Protein AF-A0AA42NJ23-F1 (afdb_monomer)

Radius of gyration: 24.07 Å; Cα contacts (8 Å, |Δi|>4): 656; chains: 1; bounding box: 55×43×101 Å

pLDDT: mean 86.3, std 14.78, range [33.56, 97.56]

Mean predicted aligned error: 8.29 Å

Structure (mmCIF, N/CA/C/O backbone):
data_AF-A0AA42NJ23-F1
#
_entry.id   AF-A0AA42NJ23-F1
#
loop_
_atom_site.group_PDB
_atom_site.id
_atom_site.type_symbol
_atom_site.label_atom_id
_atom_site.label_alt_id
_atom_site.label_comp_id
_atom_site.label_asym_id
_atom_site.label_entity_id
_atom_site.label_seq_id
_atom_site.pdbx_PDB_ins_code
_atom_site.Cartn_x
_atom_site.Cartn_y
_atom_site.Cartn_z
_atom_site.occupancy
_atom_site.B_iso_or_equiv
_atom_site.auth_seq_id
_atom_site.auth_comp_id
_atom_site.auth_asym_id
_atom_site.auth_atom_id
_atom_site.pdbx_PDB_model_num
ATOM 1 N N . MET A 1 1 ? -31.248 -11.244 -72.619 1.00 41.28 1 MET A N 1
ATOM 2 C CA . MET A 1 1 ? -29.990 -11.428 -71.859 1.00 41.28 1 MET A CA 1
ATOM 3 C C . MET A 1 1 ? -29.898 -10.342 -70.797 1.00 41.28 1 MET A C 1
ATOM 5 O O . MET A 1 1 ? -29.598 -9.204 -71.126 1.00 41.28 1 MET A O 1
ATOM 9 N N . ARG A 1 2 ? -30.252 -10.661 -69.547 1.00 34.12 2 ARG A N 1
ATOM 10 C CA . ARG A 1 2 ? -30.138 -9.754 -68.394 1.00 34.12 2 ARG A CA 1
ATOM 11 C C . ARG A 1 2 ? -28.763 -9.969 -67.758 1.00 34.12 2 ARG A C 1
ATOM 13 O O . ARG A 1 2 ? -28.462 -11.092 -67.370 1.00 34.12 2 ARG A O 1
ATOM 20 N N . ARG A 1 3 ? -27.933 -8.925 -67.679 1.00 36.28 3 ARG A N 1
ATOM 21 C CA . ARG A 1 3 ? -26.689 -8.938 -66.894 1.00 36.28 3 ARG A CA 1
ATOM 22 C C . ARG A 1 3 ? -27.012 -8.440 -65.486 1.00 36.28 3 ARG A C 1
ATOM 24 O O . ARG A 1 3 ? -27.490 -7.322 -65.329 1.00 36.28 3 ARG A O 1
ATOM 31 N N . ILE A 1 4 ? -26.797 -9.301 -64.497 1.00 38.91 4 ILE A N 1
ATOM 32 C CA . ILE A 1 4 ? -26.882 -8.978 -63.072 1.00 38.91 4 ILE A CA 1
ATOM 33 C C . ILE A 1 4 ? -25.571 -8.283 -62.694 1.00 38.91 4 ILE A C 1
ATOM 35 O O . ILE A 1 4 ? -24.493 -8.837 -62.903 1.00 38.91 4 ILE A O 1
ATOM 39 N N . LEU A 1 5 ? -25.677 -7.057 -62.185 1.00 33.56 5 LEU A N 1
ATOM 40 C CA . LEU A 1 5 ? -24.575 -6.302 -61.600 1.00 33.56 5 LEU A CA 1
ATOM 41 C C . LEU A 1 5 ? -24.361 -6.829 -60.171 1.00 33.56 5 LEU A C 1
ATOM 43 O O . LEU A 1 5 ? -25.240 -6.678 -59.326 1.00 33.56 5 LEU A O 1
ATOM 47 N N . ALA A 1 6 ? -23.226 -7.475 -59.905 1.00 35.16 6 ALA A N 1
ATOM 48 C CA . ALA A 1 6 ? -22.821 -7.847 -58.553 1.00 35.16 6 ALA A CA 1
ATOM 49 C C . ALA A 1 6 ? -22.048 -6.675 -57.930 1.00 35.16 6 ALA A C 1
ATOM 51 O O . ALA A 1 6 ? -20.956 -6.334 -58.382 1.00 35.16 6 ALA A O 1
ATOM 52 N N . ILE A 1 7 ? -22.632 -6.043 -56.912 1.00 36.81 7 ILE A N 1
ATOM 53 C CA . ILE A 1 7 ? -21.968 -5.040 -56.076 1.00 36.81 7 ILE A CA 1
ATOM 54 C C . ILE A 1 7 ? -21.177 -5.802 -55.010 1.00 36.81 7 ILE A C 1
ATOM 56 O O . ILE A 1 7 ? -21.759 -6.411 -54.114 1.00 36.81 7 ILE A O 1
ATOM 60 N N . ALA A 1 8 ? -19.851 -5.799 -55.127 1.00 35.69 8 ALA A N 1
ATOM 61 C CA . ALA A 1 8 ? -18.955 -6.324 -54.106 1.00 35.69 8 ALA A CA 1
ATOM 62 C C . ALA A 1 8 ? -18.773 -5.271 -53.003 1.00 35.69 8 ALA A C 1
ATOM 64 O O . ALA A 1 8 ? -18.136 -4.240 -53.216 1.00 35.69 8 ALA A O 1
ATOM 65 N N . ILE A 1 9 ? -19.341 -5.531 -51.825 1.00 38.53 9 ILE A N 1
ATOM 66 C CA . ILE A 1 9 ? -19.080 -4.762 -50.606 1.00 38.53 9 ILE A CA 1
ATOM 67 C C . ILE A 1 9 ? -17.704 -5.190 -50.090 1.00 38.53 9 ILE A C 1
ATOM 69 O O . ILE A 1 9 ? -17.534 -6.302 -49.594 1.00 38.53 9 ILE A O 1
ATOM 73 N N . TRP A 1 10 ? -16.711 -4.314 -50.229 1.00 35.06 10 TRP A N 1
ATOM 74 C CA . TRP A 1 10 ? -15.430 -4.449 -49.542 1.00 35.06 10 TRP A CA 1
ATOM 75 C C . TRP A 1 10 ? -15.628 -4.080 -48.070 1.00 35.06 10 TRP A C 1
ATOM 77 O O . TRP A 1 10 ? -15.734 -2.906 -47.724 1.00 35.06 10 TRP A O 1
ATOM 87 N N . ALA A 1 11 ? -15.698 -5.088 -47.202 1.00 39.19 11 ALA A N 1
ATOM 88 C CA . ALA A 1 11 ? -15.551 -4.901 -45.766 1.00 39.19 11 ALA A CA 1
ATOM 89 C C . ALA A 1 11 ? -14.060 -4.707 -45.459 1.00 39.19 11 ALA A C 1
ATOM 91 O O . ALA A 1 11 ? -13.281 -5.660 -45.452 1.00 39.19 11 ALA A O 1
ATOM 92 N N . THR A 1 12 ? -13.648 -3.462 -45.237 1.00 40.19 12 THR A N 1
ATOM 93 C CA . THR A 1 12 ? -12.336 -3.125 -44.683 1.00 40.19 12 THR A CA 1
ATOM 94 C C . THR A 1 12 ? -12.280 -3.642 -43.247 1.00 40.19 12 THR A C 1
ATOM 96 O O . THR A 1 12 ? -12.787 -3.016 -42.319 1.00 40.19 12 THR A O 1
ATOM 99 N N . ILE A 1 13 ? -11.682 -4.819 -43.063 1.00 43.72 13 ILE A N 1
ATOM 100 C CA . ILE A 1 13 ? -11.280 -5.318 -41.750 1.00 43.72 13 ILE A CA 1
ATOM 101 C C . ILE A 1 13 ? -10.145 -4.403 -41.285 1.00 43.72 13 ILE A C 1
ATOM 103 O O . ILE A 1 13 ? -9.011 -4.521 -41.746 1.00 43.72 13 ILE A O 1
ATOM 107 N N . LEU A 1 14 ? -10.469 -3.441 -40.418 1.00 38.31 14 LEU A N 1
ATOM 108 C CA . LEU A 1 14 ? -9.467 -2.712 -39.649 1.00 38.31 14 LEU A CA 1
ATOM 109 C C . LEU A 1 14 ? -8.659 -3.750 -38.856 1.00 38.31 14 LEU A C 1
ATOM 111 O O . LEU A 1 14 ? -9.266 -4.537 -38.122 1.00 38.31 14 LEU A O 1
ATOM 115 N N . PRO A 1 15 ? -7.322 -3.790 -38.978 1.00 43.41 15 PRO A N 1
ATOM 116 C CA . PRO A 1 15 ? -6.522 -4.566 -38.054 1.00 43.41 15 PRO A CA 1
ATOM 117 C C . PRO A 1 15 ? -6.697 -3.923 -36.678 1.00 43.41 15 PRO A C 1
ATOM 119 O O . PRO A 1 15 ? -6.157 -2.852 -36.407 1.00 43.41 15 PRO A O 1
ATOM 122 N N . PHE A 1 16 ? -7.486 -4.561 -35.814 1.00 37.59 16 PHE A N 1
ATOM 123 C CA . PHE A 1 16 ? -7.372 -4.335 -34.383 1.00 37.59 16 PHE A CA 1
ATOM 124 C C . PHE A 1 16 ? -5.921 -4.648 -34.036 1.00 37.59 16 PHE A C 1
ATOM 126 O O . PHE A 1 16 ? -5.491 -5.798 -34.121 1.00 37.59 16 PHE A O 1
ATOM 133 N N . SER A 1 17 ? -5.148 -3.611 -33.723 1.00 33.72 17 SER A N 1
ATOM 134 C CA . SER A 1 17 ? -3.844 -3.764 -33.106 1.00 33.72 17 SER A CA 1
ATOM 135 C C . SER A 1 17 ? -4.063 -4.564 -31.830 1.00 33.72 17 SER A C 1
ATOM 137 O O . SER A 1 17 ? -4.569 -4.041 -30.838 1.00 33.72 17 SER A O 1
ATOM 139 N N . THR A 1 18 ? -3.738 -5.850 -31.867 1.00 36.03 18 THR A N 1
ATOM 140 C CA . THR A 1 18 ? -3.543 -6.630 -30.657 1.00 36.03 18 THR A CA 1
ATOM 141 C C . THR A 1 18 ? -2.381 -5.958 -29.946 1.00 36.03 18 THR A C 1
ATOM 143 O O . THR A 1 18 ? -1.234 -6.097 -30.377 1.00 36.03 18 THR A O 1
ATOM 146 N N . GLU A 1 19 ? -2.672 -5.147 -28.927 1.00 36.00 19 GLU A N 1
ATOM 147 C CA . GLU A 1 19 ? -1.655 -4.716 -27.979 1.00 36.00 19 GLU A CA 1
ATOM 148 C C . GLU A 1 19 ? -1.008 -6.006 -27.467 1.00 36.00 19 GLU A C 1
ATOM 150 O O . GLU A 1 19 ? -1.620 -6.796 -26.753 1.00 36.00 19 GLU A O 1
ATOM 155 N N . SER A 1 20 ? 0.204 -6.287 -27.944 1.00 37.56 20 SER A N 1
ATOM 156 C CA . SER A 1 20 ? 1.059 -7.340 -27.415 1.00 37.56 20 SER A CA 1
ATOM 157 C C . SER A 1 20 ? 1.444 -6.889 -26.011 1.00 37.56 20 SER A C 1
ATOM 159 O O . SER A 1 20 ? 2.477 -6.247 -25.815 1.00 37.56 20 SER A O 1
ATOM 161 N N . PHE A 1 21 ? 0.566 -7.145 -25.044 1.00 50.66 21 PHE A N 1
ATOM 162 C CA . PHE A 1 21 ? 0.823 -6.882 -23.640 1.00 50.66 21 PHE A CA 1
ATOM 163 C C . PHE A 1 21 ? 2.054 -7.695 -23.241 1.00 50.66 21 PHE A C 1
ATOM 165 O O . PHE A 1 21 ? 2.046 -8.920 -23.329 1.00 50.66 21 PHE A O 1
ATOM 172 N N . ALA A 1 22 ? 3.140 -7.013 -22.875 1.00 56.03 22 ALA A N 1
ATOM 173 C CA . ALA A 1 22 ? 4.360 -7.674 -22.438 1.00 56.03 22 ALA A CA 1
ATOM 174 C C . ALA A 1 22 ? 4.048 -8.543 -21.209 1.00 56.03 22 ALA A C 1
ATOM 176 O O . ALA A 1 22 ? 3.698 -8.021 -20.152 1.00 56.03 22 ALA A O 1
ATOM 177 N N . GLU A 1 23 ? 4.147 -9.863 -21.369 1.00 81.31 23 GLU A N 1
ATOM 178 C CA . GLU A 1 23 ? 3.980 -10.822 -20.281 1.00 81.31 23 GLU A CA 1
ATOM 179 C C . GLU A 1 23 ? 5.139 -10.696 -19.284 1.00 81.31 23 GLU A C 1
ATOM 181 O O . GLU A 1 23 ? 6.294 -10.463 -19.660 1.00 81.31 23 GLU A O 1
ATOM 186 N N . TRP A 1 24 ? 4.835 -10.855 -17.996 1.00 92.25 24 TRP A N 1
ATOM 187 C CA . TRP A 1 24 ? 5.839 -10.872 -16.939 1.00 92.25 24 TRP A CA 1
ATOM 188 C C . TRP A 1 24 ? 6.906 -11.933 -17.217 1.00 92.25 24 TRP A C 1
ATOM 190 O O . TRP A 1 24 ? 6.619 -13.128 -17.294 1.00 92.25 24 TRP A O 1
ATOM 200 N N . LYS A 1 25 ? 8.170 -11.514 -17.290 1.00 93.44 25 LYS A N 1
ATOM 201 C CA . LYS A 1 25 ? 9.305 -12.438 -17.306 1.00 93.44 25 LYS A CA 1
ATOM 202 C C . LYS A 1 25 ? 9.546 -12.922 -15.886 1.00 93.44 25 LYS A C 1
ATOM 204 O O . LYS A 1 25 ? 9.842 -12.109 -15.015 1.00 93.44 25 LYS A O 1
ATOM 209 N N . ARG A 1 26 ? 9.444 -14.231 -15.659 1.00 93.44 26 ARG A N 1
ATOM 210 C CA . ARG A 1 26 ? 9.746 -14.866 -14.371 1.00 93.44 26 ARG A CA 1
ATOM 211 C C . ARG A 1 26 ? 11.089 -15.585 -14.435 1.00 93.44 26 ARG A C 1
ATOM 213 O O . ARG A 1 26 ? 11.311 -16.401 -15.326 1.00 93.44 26 ARG A O 1
ATOM 220 N N . ALA A 1 27 ? 11.947 -15.331 -13.458 1.00 92.38 27 ALA A N 1
ATOM 221 C CA . ALA A 1 27 ? 13.176 -16.070 -13.210 1.00 92.38 27 ALA A CA 1
ATOM 222 C C . ALA A 1 27 ? 13.162 -16.616 -11.778 1.00 92.38 27 ALA A C 1
ATOM 224 O O . ALA A 1 27 ? 12.674 -15.955 -10.865 1.00 92.38 27 ALA A O 1
ATOM 225 N N . LYS A 1 28 ? 13.706 -17.818 -11.579 1.00 91.62 28 LYS A N 1
ATOM 226 C CA . LYS A 1 28 ? 13.988 -18.338 -10.237 1.00 91.62 28 LYS A CA 1
ATOM 227 C C . LYS A 1 28 ? 15.415 -17.979 -9.856 1.00 91.62 28 LYS A C 1
ATOM 229 O O . LYS A 1 28 ? 16.334 -18.211 -10.638 1.00 91.62 28 LYS A O 1
ATOM 234 N N . LEU A 1 29 ? 15.584 -17.438 -8.660 1.00 90.00 29 LEU A N 1
ATOM 235 C CA . LEU A 1 29 ? 16.873 -17.127 -8.063 1.00 90.00 29 LEU A CA 1
ATOM 236 C C . LEU A 1 29 ? 17.089 -18.078 -6.889 1.00 90.00 29 LEU A C 1
ATOM 238 O O . LEU A 1 29 ? 16.330 -18.049 -5.920 1.00 90.00 29 LEU A O 1
ATOM 242 N N . ASN A 1 30 ? 18.115 -18.917 -6.987 1.00 90.44 30 ASN A N 1
ATOM 243 C CA . ASN A 1 30 ? 18.493 -19.839 -5.923 1.00 90.44 30 ASN A CA 1
ATOM 244 C C . ASN A 1 30 ? 19.700 -19.275 -5.170 1.00 90.44 30 ASN A C 1
ATOM 246 O O . ASN A 1 30 ? 20.742 -18.997 -5.763 1.00 90.44 30 ASN A O 1
ATOM 250 N N . ASP A 1 31 ? 19.551 -19.109 -3.860 1.00 86.12 31 ASP A N 1
ATOM 251 C CA . ASP A 1 31 ? 20.658 -18.899 -2.937 1.00 86.12 31 ASP A CA 1
ATOM 252 C C . ASP A 1 31 ? 21.144 -20.273 -2.468 1.00 86.12 31 ASP A C 1
ATOM 254 O O . ASP A 1 31 ? 20.600 -20.849 -1.527 1.00 86.12 31 ASP A O 1
ATOM 258 N N . GLU A 1 32 ? 22.161 -20.805 -3.149 1.00 88.75 32 GLU A N 1
ATOM 259 C CA . GLU A 1 32 ? 22.740 -22.125 -2.862 1.00 88.75 32 GLU A CA 1
ATOM 260 C C . GLU A 1 32 ? 23.380 -22.203 -1.462 1.00 88.75 32 GLU A C 1
ATOM 262 O O . GLU A 1 32 ? 23.461 -23.278 -0.875 1.00 88.75 32 GLU A O 1
ATOM 267 N N . VAL A 1 33 ? 23.811 -21.070 -0.886 1.00 87.94 33 VAL A N 1
ATOM 268 C CA . VAL A 1 33 ? 24.431 -21.034 0.452 1.00 87.94 33 VAL A CA 1
ATOM 269 C C . VAL A 1 33 ? 23.375 -21.207 1.537 1.00 87.94 33 VAL A C 1
ATOM 271 O O . VAL A 1 33 ? 23.614 -21.878 2.541 1.00 87.94 33 VAL A O 1
ATOM 274 N N . ARG A 1 34 ? 22.203 -20.594 1.350 1.00 89.12 34 ARG A N 1
ATOM 275 C CA . ARG A 1 34 ? 21.091 -20.656 2.311 1.00 89.12 34 ARG A CA 1
ATOM 276 C C . ARG A 1 34 ? 20.035 -21.697 1.940 1.00 89.12 34 ARG A C 1
ATOM 278 O O . ARG A 1 34 ? 19.116 -21.915 2.724 1.00 89.12 34 ARG A O 1
ATOM 285 N N . ASN A 1 35 ? 20.176 -22.337 0.779 1.00 86.44 35 ASN A N 1
ATOM 286 C CA . ASN A 1 35 ? 19.204 -23.247 0.178 1.00 86.44 35 ASN A CA 1
ATOM 287 C C . ASN A 1 35 ? 17.789 -22.634 0.119 1.00 86.44 35 ASN A C 1
ATOM 289 O O . ASN A 1 35 ? 16.795 -23.274 0.465 1.00 86.44 35 ASN A O 1
ATOM 293 N N . VAL A 1 36 ? 17.712 -21.358 -0.277 1.00 87.56 36 VAL A N 1
ATOM 294 C CA . VAL A 1 36 ? 16.456 -20.604 -0.418 1.00 87.56 36 VAL A CA 1
ATOM 295 C C . VAL A 1 36 ? 16.230 -20.286 -1.891 1.00 87.56 36 VAL A C 1
ATOM 297 O O . VAL A 1 36 ? 17.151 -19.875 -2.592 1.00 87.56 36 VAL A O 1
ATOM 300 N N . SER A 1 37 ? 14.995 -20.451 -2.361 1.00 88.94 37 SER A N 1
ATOM 301 C CA . SER A 1 37 ? 14.588 -20.051 -3.709 1.00 88.94 37 SER A CA 1
ATOM 302 C C . SER A 1 37 ? 13.667 -18.839 -3.628 1.00 88.94 37 SER A C 1
ATOM 304 O O . SER A 1 37 ? 12.790 -18.775 -2.768 1.00 88.94 37 SER A O 1
ATOM 306 N N . SER A 1 38 ? 13.865 -17.889 -4.532 1.00 91.94 38 SER A N 1
ATOM 307 C CA . SER A 1 38 ? 13.022 -16.708 -4.693 1.00 91.94 38 SER A CA 1
ATOM 308 C C . SER A 1 38 ? 12.609 -16.556 -6.152 1.00 91.94 38 SER A C 1
ATOM 310 O O . SER A 1 38 ? 13.314 -16.987 -7.067 1.00 91.94 38 SER A O 1
ATOM 312 N N . ASP A 1 39 ? 11.445 -15.961 -6.377 1.00 94.25 39 ASP A N 1
ATOM 313 C CA . ASP A 1 39 ? 10.974 -15.603 -7.705 1.00 94.25 39 ASP A CA 1
ATOM 314 C C . ASP A 1 39 ? 11.302 -14.133 -7.988 1.00 94.25 39 ASP A C 1
ATOM 316 O O . ASP A 1 39 ? 11.050 -13.243 -7.174 1.00 94.25 39 ASP A O 1
ATOM 320 N N . HIS A 1 40 ? 11.836 -13.871 -9.176 1.00 95.56 40 HIS A N 1
ATOM 321 C CA . HIS A 1 40 ? 12.019 -12.533 -9.719 1.00 95.56 40 HIS A CA 1
ATOM 322 C C . HIS A 1 40 ? 11.106 -12.363 -10.927 1.00 95.56 40 HIS A C 1
ATOM 324 O O . HIS A 1 40 ? 11.199 -13.112 -11.899 1.00 95.56 40 HIS A O 1
ATOM 330 N N . TYR A 1 41 ? 10.223 -11.375 -10.860 1.00 96.25 41 TYR A N 1
ATOM 331 C CA . TYR A 1 41 ? 9.330 -11.001 -11.948 1.00 96.25 41 TYR A CA 1
ATOM 332 C C . TYR A 1 41 ? 9.775 -9.663 -12.525 1.00 96.25 41 TYR A C 1
ATOM 334 O O . TYR A 1 41 ? 10.098 -8.743 -11.774 1.00 96.25 41 TYR A O 1
ATOM 342 N N . SER A 1 42 ? 9.770 -9.538 -13.850 1.00 96.00 42 SER A N 1
ATOM 343 C CA . SER A 1 42 ? 10.133 -8.304 -14.537 1.00 96.00 42 SER A CA 1
ATOM 344 C C . SER A 1 42 ? 9.209 -8.017 -15.714 1.00 96.00 42 SER A C 1
ATOM 346 O O . SER A 1 42 ? 8.933 -8.897 -16.529 1.00 96.00 42 SER A O 1
ATOM 348 N N . VAL A 1 43 ? 8.762 -6.771 -15.824 1.00 95.31 43 VAL A N 1
ATOM 349 C CA . VAL A 1 43 ? 8.031 -6.251 -16.985 1.00 95.31 43 VAL A CA 1
ATOM 350 C C . VAL A 1 43 ? 8.624 -4.901 -17.366 1.00 95.31 43 VAL A C 1
ATOM 352 O O . VAL A 1 43 ? 9.034 -4.131 -16.500 1.00 95.31 43 VAL A O 1
ATOM 355 N N . GLN A 1 44 ? 8.714 -4.618 -18.662 1.00 94.69 44 GLN A N 1
ATOM 356 C CA . GLN A 1 44 ? 9.376 -3.426 -19.185 1.00 94.69 44 GLN A CA 1
ATOM 357 C C . GLN A 1 44 ? 8.447 -2.666 -20.126 1.00 94.69 44 GLN A C 1
ATOM 359 O O . GLN A 1 44 ? 7.731 -3.276 -20.918 1.00 94.69 44 GLN A O 1
ATOM 364 N N . ALA A 1 45 ? 8.509 -1.338 -20.066 1.00 94.12 45 ALA A N 1
ATOM 365 C CA . ALA A 1 45 ? 7.797 -0.441 -20.961 1.00 94.12 45 ALA A CA 1
ATOM 366 C C . ALA A 1 45 ? 8.724 0.671 -21.467 1.00 94.12 45 ALA A C 1
ATOM 368 O O . ALA A 1 45 ? 9.660 1.091 -20.782 1.00 94.12 45 ALA A O 1
ATOM 369 N N . SER A 1 46 ? 8.443 1.158 -22.671 1.00 93.12 46 SER A N 1
ATOM 370 C CA . SER A 1 46 ? 9.004 2.411 -23.184 1.00 93.12 46 SER A CA 1
ATOM 371 C C . SER A 1 46 ? 8.114 3.588 -22.766 1.00 93.12 46 SER A C 1
ATOM 373 O O . SER A 1 46 ? 6.933 3.367 -22.474 1.00 93.12 46 SER A O 1
ATOM 375 N N . PRO A 1 47 ? 8.638 4.827 -22.744 1.00 93.50 47 PRO A N 1
ATOM 376 C CA . PRO A 1 47 ? 7.814 5.995 -22.471 1.00 93.50 47 PRO A CA 1
ATOM 377 C C . PRO A 1 47 ? 6.652 6.103 -23.464 1.00 93.50 47 PRO A C 1
ATOM 379 O O . PRO A 1 47 ? 6.845 5.926 -24.666 1.00 93.50 47 PRO A O 1
ATOM 382 N N . ILE A 1 48 ? 5.452 6.410 -22.970 1.00 94.50 48 ILE A N 1
ATOM 383 C CA . ILE A 1 48 ? 4.279 6.683 -23.816 1.00 94.50 48 ILE A CA 1
ATOM 384 C C . ILE A 1 48 ? 4.307 8.107 -24.378 1.00 94.50 48 ILE A C 1
ATOM 386 O O . ILE A 1 48 ? 3.644 8.394 -25.371 1.00 94.50 48 ILE A O 1
ATOM 390 N N . ASN A 1 49 ? 5.081 8.999 -23.756 1.00 87.19 49 ASN A N 1
ATOM 391 C CA . ASN A 1 49 ? 5.295 10.361 -24.214 1.00 87.19 49 ASN A CA 1
ATOM 392 C C . ASN A 1 49 ? 6.773 10.589 -24.587 1.00 87.19 49 ASN A C 1
ATOM 394 O O . ASN A 1 49 ? 7.677 10.533 -23.757 1.00 87.19 49 ASN A O 1
ATOM 398 N N . GLY A 1 50 ? 7.016 10.898 -25.862 1.00 74.31 50 GLY A N 1
ATOM 399 C CA . GLY A 1 50 ? 8.339 11.280 -26.358 1.00 74.31 50 GLY A CA 1
ATOM 400 C C . GLY A 1 50 ? 9.339 10.125 -26.482 1.00 74.31 50 GLY A C 1
ATOM 401 O O . GLY A 1 50 ? 8.971 8.972 -26.687 1.00 74.31 50 GLY A O 1
ATOM 402 N N . VAL A 1 51 ? 10.628 10.469 -26.413 1.00 82.94 51 VAL A N 1
ATOM 403 C CA . VAL A 1 51 ? 11.756 9.533 -26.514 1.00 82.94 51 VAL A CA 1
ATOM 404 C C . VAL A 1 51 ? 12.519 9.561 -25.195 1.00 82.94 51 VAL A C 1
ATOM 406 O O . VAL A 1 51 ? 12.926 10.624 -24.731 1.00 82.94 51 VAL A O 1
ATOM 409 N N . GLY A 1 52 ? 12.732 8.395 -24.595 1.00 83.94 52 GLY A N 1
ATOM 410 C CA . GLY A 1 52 ? 13.440 8.256 -23.327 1.00 83.94 52 GLY A CA 1
ATOM 411 C C . GLY A 1 52 ? 13.860 6.809 -23.071 1.00 83.94 52 GLY A C 1
ATOM 412 O O . GLY A 1 52 ? 13.523 5.924 -23.865 1.00 83.94 52 GLY A O 1
ATOM 413 N N . PRO A 1 53 ? 14.623 6.553 -21.994 1.00 89.38 53 PRO A N 1
ATOM 414 C CA . PRO A 1 53 ? 15.006 5.198 -21.631 1.00 89.38 53 PRO A CA 1
ATOM 415 C C . PRO A 1 53 ? 13.763 4.378 -21.294 1.00 89.38 53 PRO A C 1
ATOM 417 O O . PRO A 1 53 ? 12.758 4.905 -20.824 1.00 89.38 53 PRO A O 1
ATOM 420 N N . ALA A 1 54 ? 13.842 3.069 -21.503 1.00 92.12 54 ALA A N 1
ATOM 421 C CA . ALA A 1 54 ? 12.815 2.183 -20.988 1.00 92.12 54 ALA A CA 1
ATOM 422 C C . ALA A 1 54 ? 12.825 2.162 -19.447 1.00 92.12 54 ALA A C 1
ATOM 424 O O . ALA A 1 54 ? 13.811 2.515 -18.793 1.00 92.12 54 ALA A O 1
ATOM 425 N N . LEU A 1 55 ? 11.724 1.704 -18.872 1.00 95.00 55 LEU A N 1
ATOM 426 C CA . LEU A 1 55 ? 11.580 1.479 -17.444 1.00 95.00 55 LEU A CA 1
ATOM 427 C C . LEU A 1 55 ? 11.145 0.035 -17.232 1.00 95.00 55 LEU A C 1
ATOM 429 O O . LEU A 1 55 ? 10.226 -0.440 -17.900 1.00 95.00 55 LEU A O 1
ATOM 433 N N . ALA A 1 56 ? 11.804 -0.664 -16.316 1.00 96.00 56 ALA A N 1
ATOM 434 C CA . ALA A 1 56 ? 11.393 -1.993 -15.893 1.00 96.00 56 ALA A CA 1
ATOM 435 C C . ALA A 1 56 ? 10.890 -1.966 -14.451 1.00 96.00 56 ALA A C 1
ATOM 437 O O . ALA A 1 56 ? 11.522 -1.374 -13.579 1.00 96.00 56 ALA A O 1
ATOM 438 N N . ILE A 1 57 ? 9.777 -2.644 -14.199 1.00 97.00 57 ILE A N 1
ATOM 439 C CA . ILE A 1 57 ? 9.310 -2.970 -12.854 1.00 97.00 57 ILE A CA 1
ATOM 440 C C . ILE A 1 57 ? 9.872 -4.337 -12.515 1.00 97.00 57 ILE A C 1
ATOM 442 O O . ILE A 1 57 ? 9.747 -5.269 -13.308 1.00 97.00 57 ILE A O 1
ATOM 446 N N . ASN A 1 58 ? 10.466 -4.459 -11.336 1.00 97.00 58 ASN A N 1
ATOM 447 C CA . ASN A 1 58 ? 10.913 -5.731 -10.798 1.00 97.00 58 ASN A CA 1
ATOM 448 C C . ASN A 1 58 ? 10.172 -6.023 -9.501 1.00 97.00 58 ASN A C 1
ATOM 450 O O . ASN A 1 58 ? 10.040 -5.141 -8.656 1.00 97.00 58 ASN A O 1
ATOM 454 N N . ILE A 1 59 ? 9.727 -7.264 -9.341 1.00 97.19 59 ILE A N 1
ATOM 455 C CA . ILE A 1 59 ? 9.154 -7.777 -8.100 1.00 97.19 59 ILE A CA 1
ATOM 456 C C . ILE A 1 59 ? 10.013 -8.953 -7.653 1.00 97.19 59 ILE A C 1
ATOM 458 O O . ILE A 1 59 ? 10.193 -9.908 -8.409 1.00 97.19 59 ILE A O 1
ATOM 462 N N . PHE A 1 60 ? 10.547 -8.875 -6.439 1.00 95.38 60 PHE A N 1
ATOM 463 C CA . PHE A 1 60 ? 11.291 -9.959 -5.803 1.00 95.38 60 PHE A CA 1
ATOM 464 C C . PHE A 1 60 ? 10.426 -10.587 -4.718 1.00 95.38 60 PHE A C 1
ATOM 466 O O . PHE A 1 60 ? 10.007 -9.890 -3.796 1.00 95.38 60 PHE A O 1
ATOM 473 N N . ASP A 1 61 ? 10.167 -11.884 -4.827 1.00 94.50 61 ASP A N 1
ATOM 474 C CA . ASP A 1 61 ? 9.349 -12.649 -3.891 1.00 94.50 61 ASP A CA 1
ATOM 475 C C . ASP A 1 61 ? 10.149 -13.838 -3.348 1.00 94.50 61 ASP A C 1
ATOM 477 O O . ASP A 1 61 ? 10.365 -14.840 -4.029 1.00 94.50 61 ASP A O 1
ATOM 481 N N . ASP A 1 62 ? 10.598 -13.716 -2.102 1.00 90.50 62 ASP A N 1
ATOM 482 C CA . ASP A 1 62 ? 11.306 -14.758 -1.354 1.00 90.50 62 ASP A CA 1
ATOM 483 C C . ASP A 1 62 ? 10.360 -15.721 -0.615 1.00 90.50 62 ASP A C 1
ATOM 485 O O . ASP A 1 62 ? 10.809 -16.517 0.207 1.00 90.50 62 ASP A O 1
ATOM 489 N N . LYS A 1 63 ? 9.049 -15.646 -0.888 1.00 88.50 63 LYS A N 1
ATOM 490 C CA . LYS A 1 63 ? 7.991 -16.432 -0.234 1.00 88.50 63 LYS A CA 1
ATOM 491 C C . LYS A 1 63 ? 7.855 -16.185 1.270 1.00 88.50 63 LYS A C 1
ATOM 493 O O . LYS A 1 63 ? 7.155 -16.931 1.949 1.00 88.50 63 LYS A O 1
ATOM 498 N N . SER A 1 64 ? 8.436 -15.102 1.794 1.00 88.25 64 SER A N 1
ATOM 499 C CA . SER A 1 64 ? 8.165 -14.624 3.160 1.00 88.25 64 SER A CA 1
ATOM 500 C C . SER A 1 64 ? 6.797 -13.940 3.297 1.00 88.25 64 SER A C 1
ATOM 502 O O . SER A 1 64 ? 6.333 -13.670 4.408 1.00 88.25 64 SER A O 1
ATOM 504 N N . GLY A 1 65 ? 6.159 -13.635 2.161 1.00 89.50 65 GLY A N 1
ATOM 505 C CA . GLY A 1 65 ? 4.950 -12.824 2.079 1.00 89.50 65 GLY A CA 1
ATOM 506 C C . GLY A 1 65 ? 5.211 -11.315 2.100 1.00 89.50 65 GLY A C 1
ATOM 507 O O . GLY A 1 65 ? 4.269 -10.537 2.213 1.00 89.50 65 GLY A O 1
ATOM 508 N N . SER A 1 66 ? 6.462 -10.883 1.951 1.00 93.00 66 SER A N 1
ATOM 509 C CA . SER A 1 66 ? 6.829 -9.467 1.832 1.00 93.00 66 SER A CA 1
ATOM 510 C C . SER A 1 66 ? 7.526 -9.192 0.495 1.00 93.00 66 SER A C 1
ATOM 512 O O . SER A 1 66 ? 8.706 -8.822 0.496 1.00 93.00 66 SER A O 1
ATOM 514 N N . PRO A 1 67 ? 6.848 -9.394 -0.656 1.00 95.50 67 PRO A N 1
ATOM 515 C CA . PRO A 1 67 ? 7.458 -9.170 -1.959 1.00 95.50 67 PRO A CA 1
ATOM 516 C C . PRO A 1 67 ? 7.839 -7.698 -2.129 1.00 95.50 67 PRO A C 1
ATOM 518 O O . PRO A 1 67 ? 7.123 -6.805 -1.682 1.00 95.50 67 PRO A O 1
ATOM 521 N N . LYS A 1 68 ? 8.970 -7.436 -2.781 1.00 95.88 68 LYS A N 1
ATOM 522 C CA . LYS A 1 68 ? 9.562 -6.095 -2.883 1.00 95.88 68 LYS A CA 1
ATOM 523 C C . LYS A 1 68 ? 9.531 -5.612 -4.323 1.00 95.88 68 LYS A C 1
ATOM 525 O O . LYS A 1 68 ? 10.080 -6.273 -5.204 1.00 95.88 68 LYS A O 1
ATOM 530 N N . ALA A 1 69 ? 8.922 -4.454 -4.546 1.00 97.25 69 ALA A N 1
ATOM 531 C CA . ALA A 1 69 ? 8.958 -3.752 -5.819 1.00 97.25 69 ALA A CA 1
ATOM 532 C C . ALA A 1 69 ? 10.205 -2.871 -5.948 1.00 97.25 69 ALA A C 1
ATOM 534 O O . ALA A 1 69 ? 10.578 -2.168 -5.008 1.00 97.25 69 ALA A O 1
ATOM 535 N N . THR A 1 70 ? 10.812 -2.853 -7.132 1.00 97.12 70 THR A N 1
ATOM 536 C CA . THR A 1 70 ? 11.815 -1.860 -7.534 1.00 97.12 70 THR A CA 1
ATOM 537 C C . THR A 1 70 ? 11.561 -1.406 -8.965 1.00 97.12 70 THR A C 1
ATOM 539 O O . THR A 1 70 ? 10.970 -2.131 -9.770 1.00 97.12 70 THR A O 1
ATOM 542 N N . LEU A 1 71 ? 12.028 -0.206 -9.303 1.00 96.50 71 LEU A N 1
ATOM 543 C CA . LEU A 1 71 ? 12.084 0.260 -10.684 1.00 96.50 71 LEU A CA 1
ATOM 544 C C . LEU A 1 71 ? 13.533 0.254 -11.151 1.00 96.50 71 LEU A C 1
ATOM 546 O O . LEU A 1 71 ? 14.422 0.738 -10.454 1.00 96.50 71 LEU A O 1
ATOM 550 N N . LYS A 1 72 ? 13.766 -0.277 -12.348 1.00 94.44 72 LYS A N 1
ATOM 551 C CA . LYS A 1 72 ? 15.053 -0.211 -13.027 1.00 94.44 72 LYS A CA 1
ATOM 552 C C . LYS A 1 72 ? 14.950 0.736 -14.216 1.00 94.44 72 LYS A C 1
ATOM 554 O O . LYS A 1 72 ? 14.200 0.471 -15.154 1.00 94.44 72 LYS A O 1
ATOM 559 N N . THR A 1 73 ? 15.698 1.831 -14.169 1.00 85.44 73 THR A N 1
ATOM 560 C CA . THR A 1 73 ? 15.851 2.789 -15.270 1.00 85.44 73 THR A CA 1
ATOM 561 C C . THR A 1 73 ? 17.148 2.503 -16.011 1.00 85.44 73 THR A C 1
ATOM 563 O O . THR A 1 73 ? 18.180 2.303 -15.388 1.00 85.44 73 THR A O 1
ATOM 566 N N . PHE A 1 74 ? 17.154 2.529 -17.342 1.00 76.44 74 PHE A N 1
ATOM 567 C CA . PHE A 1 74 ? 18.406 2.343 -18.094 1.00 76.44 74 PHE A CA 1
ATOM 568 C C . PHE A 1 74 ? 19.318 3.581 -18.074 1.00 76.44 74 PHE A C 1
ATOM 570 O O . PHE A 1 74 ? 20.418 3.535 -18.623 1.00 76.44 74 PHE A O 1
ATOM 577 N N . ASN A 1 75 ? 18.881 4.684 -17.453 1.00 81.00 75 ASN A N 1
ATOM 578 C CA . ASN A 1 75 ? 19.704 5.865 -17.226 1.00 81.00 75 ASN A CA 1
ATOM 579 C C . ASN A 1 75 ? 19.122 6.731 -16.088 1.00 81.00 75 ASN A C 1
ATOM 581 O O . ASN A 1 75 ? 18.213 7.523 -16.333 1.00 81.00 75 ASN A O 1
ATOM 585 N N . ALA A 1 76 ? 19.630 6.636 -14.851 1.00 78.56 76 ALA A N 1
ATOM 586 C CA . ALA A 1 76 ? 19.143 7.508 -13.771 1.00 78.56 76 ALA A CA 1
ATOM 587 C C . ALA A 1 76 ? 19.647 8.957 -13.873 1.00 78.56 76 ALA A C 1
ATOM 589 O O . ALA A 1 76 ? 19.089 9.844 -13.233 1.00 78.56 76 ALA A O 1
ATOM 590 N N . SER A 1 77 ? 20.677 9.238 -14.683 1.00 82.94 77 SER A N 1
ATOM 591 C CA . SER A 1 77 ? 21.280 10.580 -14.746 1.00 82.94 77 SER A CA 1
ATOM 592 C C . SER A 1 77 ? 20.317 11.661 -15.248 1.00 82.94 77 SER A C 1
ATOM 594 O O . SER A 1 77 ? 20.502 12.833 -14.909 1.00 82.94 77 SER A O 1
ATOM 596 N N . ILE A 1 78 ? 19.284 11.266 -16.000 1.00 85.00 78 ILE A N 1
ATOM 597 C CA . ILE A 1 78 ? 18.245 12.157 -16.533 1.00 85.00 78 ILE A CA 1
ATOM 598 C C . ILE A 1 78 ? 17.108 12.426 -15.538 1.00 85.00 78 ILE A C 1
ATOM 600 O O . ILE A 1 78 ? 16.304 13.330 -15.772 1.00 85.00 78 ILE A O 1
ATOM 604 N N . LEU A 1 79 ? 17.016 11.644 -14.459 1.00 87.94 79 LEU A N 1
ATOM 605 C CA . LEU A 1 79 ? 15.932 11.737 -13.487 1.00 87.94 79 LEU A CA 1
ATOM 606 C C . LEU A 1 79 ? 16.153 12.915 -12.544 1.00 87.94 79 LEU A C 1
ATOM 608 O O . LEU A 1 79 ? 17.278 13.159 -12.102 1.00 87.94 79 LEU A O 1
ATOM 612 N N . ASP A 1 80 ? 15.078 13.629 -12.220 1.00 89.75 80 ASP A N 1
ATOM 613 C CA . ASP A 1 80 ? 15.111 14.711 -11.234 1.00 89.75 80 ASP A CA 1
ATOM 614 C C . ASP A 1 80 ? 15.027 14.147 -9.811 1.00 89.75 80 ASP A C 1
ATOM 616 O O . ASP A 1 80 ? 13.988 14.166 -9.149 1.00 89.75 80 ASP A O 1
ATOM 620 N N . CYS A 1 81 ? 16.137 13.559 -9.376 1.00 89.69 81 CYS A N 1
ATOM 621 C CA . CYS A 1 81 ? 16.305 13.057 -8.022 1.00 89.69 81 CYS A CA 1
ATOM 622 C C . CYS A 1 81 ? 17.089 14.073 -7.188 1.00 89.69 81 CYS A C 1
ATOM 624 O O . CYS A 1 81 ? 18.138 14.569 -7.610 1.00 89.69 81 CYS A O 1
ATOM 626 N N . LYS A 1 82 ? 16.592 14.358 -5.986 1.00 88.12 82 LYS A N 1
ATOM 627 C CA . LYS A 1 82 ? 17.228 15.237 -5.009 1.00 88.12 82 LYS A CA 1
ATOM 628 C C . LYS A 1 82 ? 18.278 14.449 -4.237 1.00 88.12 82 LYS A C 1
ATOM 630 O O . LYS A 1 82 ? 17.980 13.399 -3.676 1.00 88.12 82 LYS A O 1
ATOM 635 N N . ALA A 1 83 ? 19.505 14.957 -4.213 1.00 84.50 83 ALA A N 1
ATOM 636 C CA . ALA A 1 83 ? 20.554 14.419 -3.360 1.00 84.50 83 ALA A CA 1
ATOM 637 C C . ALA A 1 83 ? 20.436 15.034 -1.959 1.00 84.50 83 ALA A C 1
ATOM 639 O O . ALA A 1 83 ? 20.514 16.251 -1.801 1.00 84.50 83 ALA A O 1
ATOM 640 N N . GLU A 1 84 ? 20.260 14.185 -0.956 1.00 78.44 84 GLU A N 1
ATOM 641 C CA . GLU A 1 84 ? 20.356 14.505 0.465 1.00 78.44 84 GLU A CA 1
ATOM 642 C C . GLU A 1 84 ? 21.640 13.898 1.049 1.00 78.44 84 GLU A C 1
ATOM 644 O O . GLU A 1 84 ? 22.328 13.103 0.399 1.00 78.44 84 GLU A O 1
ATOM 649 N N . VAL A 1 85 ? 21.981 14.290 2.280 1.00 70.44 85 VAL A N 1
ATOM 650 C CA . VAL A 1 85 ? 23.127 13.738 3.014 1.00 70.44 85 VAL A CA 1
ATOM 651 C C . VAL A 1 85 ? 22.900 12.225 3.148 1.00 70.44 85 VAL A C 1
ATOM 653 O O . VAL A 1 85 ? 21.994 11.783 3.848 1.00 70.44 85 VAL A O 1
ATOM 656 N N . ASP A 1 86 ? 23.674 11.439 2.400 1.00 73.50 86 ASP A N 1
ATOM 657 C CA . ASP A 1 86 ? 23.678 9.967 2.370 1.00 73.50 86 ASP A CA 1
ATOM 658 C C . ASP A 1 86 ? 22.541 9.261 1.608 1.00 73.50 86 ASP A C 1
ATOM 660 O O . ASP A 1 86 ? 22.414 8.033 1.696 1.00 73.50 86 ASP A O 1
ATOM 664 N N . VAL A 1 87 ? 21.699 9.979 0.855 1.00 82.69 87 VAL A N 1
ATOM 665 C CA . VAL A 1 87 ? 20.663 9.336 0.029 1.00 82.69 87 VAL A CA 1
ATOM 666 C C . VAL A 1 87 ? 20.202 10.217 -1.124 1.00 82.69 87 VAL A C 1
A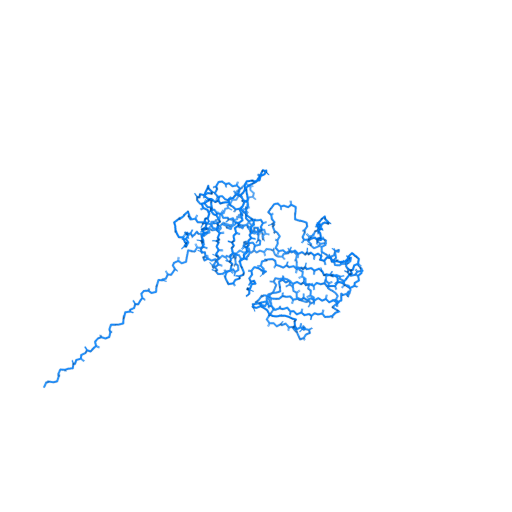TOM 668 O O . VAL A 1 87 ? 20.091 11.425 -0.988 1.00 82.69 87 VAL A O 1
ATOM 671 N N . SER A 1 88 ? 19.904 9.619 -2.276 1.00 90.06 88 SER A N 1
ATOM 672 C CA . SER A 1 88 ? 19.211 10.314 -3.365 1.00 90.06 88 SER A CA 1
ATOM 673 C C . SER A 1 88 ? 17.760 9.850 -3.432 1.00 90.06 88 SER A C 1
ATOM 675 O O . SER A 1 88 ? 17.499 8.647 -3.452 1.00 90.06 88 SER A O 1
ATOM 677 N N . THR A 1 89 ? 16.821 10.791 -3.455 1.00 92.75 89 THR A N 1
ATOM 678 C CA . THR A 1 89 ? 15.378 10.528 -3.478 1.00 92.75 89 THR A CA 1
ATOM 679 C C . THR A 1 89 ? 14.737 11.110 -4.729 1.00 92.75 89 THR A C 1
ATOM 681 O O . THR A 1 89 ? 15.129 12.165 -5.218 1.00 92.75 89 THR A O 1
ATOM 684 N N . CYS A 1 90 ? 13.739 10.426 -5.271 1.00 92.50 90 CYS A N 1
ATOM 685 C CA . CYS A 1 90 ? 12.977 10.870 -6.430 1.00 92.50 90 CYS A CA 1
ATOM 686 C C . CYS A 1 90 ? 11.495 10.813 -6.060 1.00 92.50 90 CYS A C 1
ATOM 688 O O . CYS A 1 90 ? 11.021 9.785 -5.578 1.00 92.50 90 CYS A O 1
ATOM 690 N N . ASN A 1 91 ? 10.763 11.901 -6.292 1.00 94.62 91 ASN A N 1
ATOM 691 C CA . ASN A 1 91 ? 9.311 11.900 -6.133 1.00 94.62 91 ASN A CA 1
ATOM 692 C C . ASN A 1 91 ? 8.700 11.394 -7.434 1.00 94.62 91 ASN A C 1
ATOM 694 O O . ASN A 1 91 ? 8.833 12.044 -8.470 1.00 94.62 91 ASN A O 1
ATOM 698 N N . ILE A 1 92 ? 8.084 10.219 -7.383 1.00 95.94 92 ILE A N 1
ATOM 699 C CA . ILE A 1 92 ? 7.510 9.556 -8.550 1.00 95.94 92 ILE A CA 1
ATOM 700 C C . ILE A 1 92 ? 6.016 9.431 -8.321 1.00 95.94 92 ILE A C 1
ATOM 702 O O . ILE A 1 92 ? 5.579 8.939 -7.279 1.00 95.94 92 ILE A O 1
ATOM 706 N N . SER A 1 93 ? 5.249 9.858 -9.316 1.00 97.44 93 SER A N 1
ATOM 707 C CA . SER A 1 93 ? 3.801 9.720 -9.299 1.00 97.44 93 SER A CA 1
ATOM 708 C C . SER A 1 93 ? 3.422 8.413 -9.982 1.00 97.44 93 SER A C 1
ATOM 710 O O . SER A 1 93 ? 3.987 8.054 -11.018 1.00 97.44 93 SER A O 1
ATOM 712 N N . TYR A 1 94 ? 2.451 7.689 -9.445 1.00 97.31 94 TYR A N 1
ATOM 713 C CA . TYR A 1 94 ? 1.890 6.526 -10.121 1.00 97.31 94 TYR A CA 1
ATOM 714 C C . TYR A 1 94 ? 0.382 6.422 -9.931 1.00 97.31 94 TYR A C 1
ATOM 716 O O . TYR A 1 94 ? -0.191 6.992 -9.006 1.00 97.31 94 TYR A O 1
ATOM 724 N N . LYS A 1 95 ? -0.263 5.682 -10.831 1.00 97.06 95 LYS A N 1
ATOM 725 C CA . LYS A 1 95 ? -1.699 5.396 -10.806 1.00 97.06 95 LYS A CA 1
ATOM 726 C C . LYS A 1 95 ? -1.927 3.930 -11.149 1.00 97.06 95 LYS A C 1
ATOM 728 O O . LYS A 1 95 ? -1.420 3.459 -12.165 1.00 97.06 95 LYS A O 1
ATOM 733 N N . LEU A 1 96 ? -2.683 3.221 -10.319 1.00 95.94 96 LEU A N 1
ATOM 734 C CA . LEU A 1 96 ? -3.090 1.835 -10.561 1.00 95.94 96 LEU A CA 1
ATOM 735 C C . LEU A 1 96 ? -4.524 1.832 -11.082 1.00 95.94 96 LEU A C 1
ATOM 737 O O . LEU A 1 96 ? -5.403 2.405 -10.442 1.00 95.94 96 LEU A O 1
ATOM 741 N N . ASP A 1 97 ? -4.751 1.195 -12.229 1.00 94.38 97 ASP A N 1
ATOM 742 C CA . ASP A 1 97 ? -6.052 1.171 -12.904 1.00 94.38 97 ASP A CA 1
ATOM 743 C C . ASP A 1 97 ? -6.697 2.573 -12.987 1.00 94.38 97 ASP A C 1
ATOM 745 O O . ASP A 1 97 ? -6.053 3.543 -13.406 1.00 94.38 97 ASP A O 1
ATOM 749 N N . GLU A 1 98 ? -7.961 2.684 -12.576 1.00 90.94 98 GLU A N 1
ATOM 750 C CA . GLU A 1 98 ? -8.711 3.942 -12.481 1.00 90.94 98 GLU A CA 1
ATOM 751 C C . GLU A 1 98 ? -8.696 4.539 -11.062 1.00 90.94 98 GLU A C 1
ATOM 753 O O . GLU A 1 98 ? -9.549 5.352 -10.710 1.00 90.94 98 GLU A O 1
ATOM 758 N N . GLY A 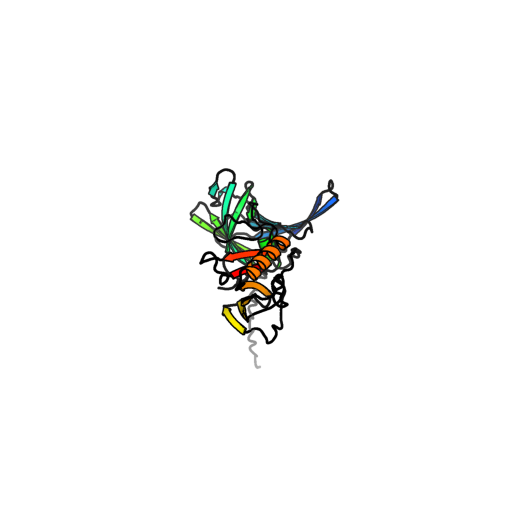1 99 ? -7.732 4.131 -10.231 1.00 89.50 99 GLY A N 1
ATOM 759 C CA . GLY A 1 99 ? -7.507 4.718 -8.914 1.00 89.50 99 GLY A CA 1
ATOM 760 C C . GLY A 1 99 ? -6.933 6.137 -8.985 1.00 89.50 99 GLY A C 1
ATOM 761 O O . GLY A 1 99 ? -6.670 6.688 -10.055 1.00 89.50 99 GLY A O 1
ATOM 762 N N . LYS A 1 100 ? -6.709 6.740 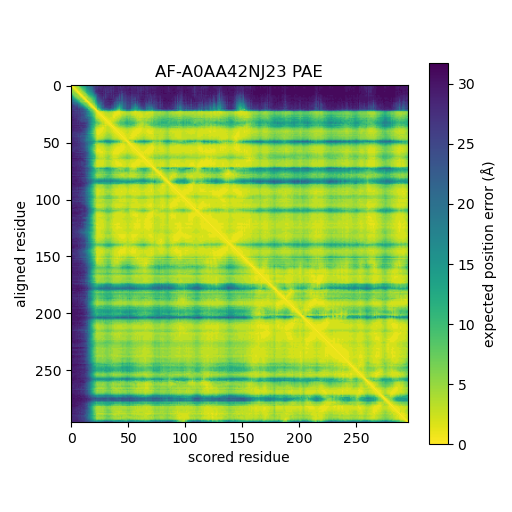-7.819 1.00 91.44 100 LYS A N 1
ATOM 763 C CA . LYS A 1 100 ? -6.082 8.062 -7.686 1.00 91.44 100 LYS A CA 1
ATOM 764 C C . LYS A 1 100 ? -4.595 8.057 -8.055 1.00 91.44 100 LYS A C 1
ATOM 766 O O . LYS A 1 100 ? -3.908 7.038 -7.954 1.00 91.44 100 LYS A O 1
ATOM 771 N N . VAL A 1 101 ? -4.083 9.234 -8.412 1.00 95.31 101 VAL A N 1
ATOM 772 C CA . VAL A 1 101 ? -2.638 9.464 -8.542 1.00 95.31 101 VAL A CA 1
ATOM 773 C C . VAL A 1 101 ? -2.012 9.521 -7.149 1.00 95.31 101 VAL A C 1
ATOM 775 O O . VAL A 1 101 ? -2.544 10.151 -6.236 1.00 95.31 101 VAL A O 1
ATOM 778 N N . ILE A 1 102 ? -0.887 8.835 -6.981 1.00 95.38 102 ILE A N 1
ATOM 779 C CA . ILE A 1 102 ? -0.141 8.751 -5.728 1.00 95.38 102 ILE A CA 1
ATOM 780 C C . ILE A 1 102 ? 1.274 9.236 -5.979 1.00 95.38 102 ILE A C 1
ATOM 782 O O . ILE A 1 102 ? 1.983 8.661 -6.800 1.00 95.38 102 ILE A O 1
ATOM 786 N N . ASP A 1 103 ? 1.686 10.254 -5.234 1.00 95.94 103 ASP A N 1
ATOM 787 C CA . ASP A 1 103 ? 3.081 10.667 -5.152 1.00 95.94 103 ASP A CA 1
ATOM 788 C C . ASP A 1 103 ? 3.782 9.864 -4.057 1.00 95.94 103 ASP A C 1
ATOM 790 O O . ASP A 1 103 ? 3.365 9.868 -2.896 1.00 95.94 103 ASP A O 1
ATOM 794 N N . GLU A 1 104 ? 4.854 9.168 -4.422 1.00 94.88 104 GLU A N 1
ATOM 795 C CA . GLU A 1 104 ? 5.651 8.378 -3.491 1.00 94.88 104 GLU A CA 1
ATOM 796 C C . GLU A 1 104 ? 7.138 8.689 -3.645 1.00 94.88 104 GLU A C 1
ATOM 798 O O . GLU A 1 104 ? 7.641 9.001 -4.729 1.00 94.88 104 GLU A O 1
ATOM 803 N N . VAL A 1 105 ? 7.849 8.606 -2.524 1.00 94.44 105 VAL A N 1
ATOM 804 C CA . VAL A 1 105 ? 9.300 8.760 -2.486 1.00 94.44 105 VAL A CA 1
ATOM 805 C C . VAL A 1 105 ? 9.943 7.447 -2.910 1.00 94.44 105 VAL A C 1
ATOM 807 O O . VAL A 1 105 ? 9.683 6.400 -2.323 1.00 94.44 105 VAL A O 1
ATOM 810 N N . PHE A 1 106 ? 10.835 7.515 -3.890 1.00 95.19 106 PHE A N 1
ATOM 811 C CA . PHE A 1 106 ? 11.702 6.414 -4.283 1.00 95.19 106 PHE A CA 1
ATOM 812 C C . PHE A 1 106 ? 13.148 6.745 -3.934 1.00 95.19 106 PHE A C 1
ATOM 814 O O . PHE A 1 106 ? 13.626 7.846 -4.196 1.00 95.19 106 PHE A O 1
ATOM 821 N N . TYR A 1 107 ? 13.863 5.776 -3.384 1.00 93.38 107 TYR A N 1
ATOM 822 C CA . TYR A 1 107 ? 15.281 5.865 -3.076 1.00 93.38 107 TYR A CA 1
ATOM 823 C C . TYR A 1 107 ? 16.104 5.348 -4.249 1.00 93.38 107 TYR A C 1
ATOM 825 O O . TYR A 1 107 ? 15.942 4.203 -4.668 1.00 93.38 107 TYR A O 1
ATOM 833 N N . LEU A 1 108 ? 17.010 6.174 -4.762 1.00 91.12 108 LEU A N 1
ATOM 834 C CA . LEU A 1 108 ? 17.996 5.770 -5.754 1.00 91.12 108 LEU A CA 1
ATOM 835 C C . LEU A 1 108 ? 19.140 5.039 -5.040 1.00 91.12 108 LEU A C 1
ATOM 837 O O . LEU A 1 108 ? 19.965 5.662 -4.373 1.00 91.12 108 LEU A O 1
ATOM 841 N N . VAL A 1 109 ? 19.158 3.709 -5.149 1.00 88.25 109 VAL A N 1
ATOM 842 C CA . VAL A 1 109 ? 20.119 2.835 -4.443 1.00 88.25 109 VAL A CA 1
ATOM 843 C C . VAL A 1 109 ? 21.325 2.450 -5.304 1.00 88.25 109 VAL A C 1
ATOM 845 O O . VAL A 1 109 ? 22.368 2.068 -4.780 1.00 88.25 109 VAL A O 1
ATOM 848 N N . SER A 1 110 ? 21.203 2.572 -6.625 1.00 85.12 110 SER A N 1
ATOM 849 C CA . SER A 1 110 ? 22.291 2.444 -7.602 1.00 85.12 110 SER A CA 1
ATOM 850 C C . SER A 1 110 ? 22.055 3.420 -8.755 1.00 85.12 110 SER A C 1
ATOM 852 O O . SER A 1 110 ? 21.017 4.074 -8.817 1.00 85.12 110 SER A O 1
ATOM 854 N N . ALA A 1 111 ? 22.984 3.496 -9.712 1.00 83.81 111 ALA A N 1
ATOM 855 C CA . ALA A 1 111 ? 22.860 4.355 -10.896 1.00 83.81 111 ALA A CA 1
ATOM 856 C C . ALA A 1 111 ? 21.653 4.035 -11.808 1.00 83.81 111 ALA A C 1
ATOM 858 O O . ALA A 1 111 ? 21.408 4.755 -12.774 1.00 83.81 111 ALA A O 1
ATOM 859 N N . ASP A 1 112 ? 20.930 2.950 -11.541 1.00 88.19 112 ASP A N 1
ATOM 860 C CA . ASP A 1 112 ? 19.839 2.444 -12.366 1.00 88.19 112 ASP A CA 1
ATOM 861 C C . ASP A 1 112 ? 18.658 1.878 -11.563 1.00 88.19 112 ASP A C 1
ATOM 863 O O . ASP A 1 112 ? 17.675 1.463 -12.171 1.00 88.19 112 ASP A O 1
ATOM 867 N N . MET A 1 113 ? 18.706 1.865 -10.225 1.00 92.56 113 MET A N 1
ATOM 868 C CA . MET A 1 113 ? 17.694 1.214 -9.388 1.00 92.56 113 MET A CA 1
ATOM 869 C C . MET A 1 113 ? 17.051 2.173 -8.391 1.00 92.56 113 MET A C 1
ATOM 871 O O . MET A 1 113 ? 17.723 2.812 -7.581 1.00 92.56 113 MET A O 1
ATOM 875 N N . LEU A 1 114 ? 15.723 2.190 -8.417 1.00 94.38 114 LEU A N 1
ATOM 876 C CA . LEU A 1 114 ? 14.856 2.953 -7.537 1.00 94.38 114 LEU A CA 1
ATOM 877 C C . LEU A 1 114 ? 14.038 2.002 -6.664 1.00 94.38 114 LEU A C 1
ATOM 879 O O . LEU A 1 114 ? 13.410 1.067 -7.168 1.00 94.38 114 LEU A O 1
ATOM 883 N N . VAL A 1 115 ? 14.011 2.262 -5.363 1.00 95.44 115 VAL A N 1
ATOM 884 C CA . VAL A 1 115 ? 13.252 1.483 -4.381 1.00 95.44 115 VAL A CA 1
ATOM 885 C C . VAL A 1 115 ? 12.161 2.375 -3.780 1.00 95.44 115 VAL A C 1
ATOM 887 O O . VAL A 1 115 ? 12.506 3.380 -3.165 1.00 95.44 115 VAL A O 1
ATOM 890 N N . PRO A 1 116 ? 10.868 2.048 -3.940 1.00 95.81 116 PRO A N 1
ATOM 891 C CA . PRO A 1 116 ? 9.781 2.790 -3.308 1.00 95.81 116 PRO A CA 1
ATOM 892 C C . PRO A 1 116 ? 9.911 2.747 -1.787 1.00 95.81 116 PRO A C 1
ATOM 894 O O . PRO A 1 116 ? 10.288 1.714 -1.224 1.00 95.81 116 PRO A O 1
ATOM 897 N N . SER A 1 117 ? 9.554 3.842 -1.117 1.00 94.06 117 SER A N 1
ATOM 898 C CA . SER A 1 117 ? 9.520 3.898 0.344 1.00 94.06 117 SER A CA 1
ATOM 899 C C . SER A 1 117 ? 8.511 2.922 0.938 1.00 94.06 117 SER A C 1
ATOM 901 O O . SER A 1 117 ? 8.697 2.491 2.071 1.00 94.06 117 SER A O 1
ATOM 903 N N . LYS A 1 118 ? 7.501 2.493 0.173 1.00 94.06 118 LYS A N 1
ATOM 904 C CA . LYS A 1 118 ? 6.524 1.482 0.576 1.00 94.06 118 LYS A CA 1
ATOM 905 C C . LYS A 1 118 ? 6.526 0.284 -0.376 1.00 94.06 118 LYS A C 1
ATOM 907 O O . LYS A 1 118 ? 5.552 -0.031 -1.059 1.00 94.06 118 LYS A O 1
ATOM 912 N N . THR A 1 119 ? 7.659 -0.413 -0.427 1.00 95.25 119 THR A N 1
ATOM 913 C CA . THR A 1 119 ? 7.931 -1.440 -1.447 1.00 95.25 119 THR A CA 1
ATOM 914 C C . THR A 1 119 ? 6.956 -2.627 -1.448 1.00 95.25 119 THR A C 1
ATOM 916 O O . THR A 1 119 ? 6.551 -3.071 -2.524 1.00 95.25 119 THR A O 1
ATOM 919 N N . VAL A 1 120 ? 6.535 -3.112 -0.271 1.00 94.94 120 VAL A N 1
ATOM 920 C CA . VAL A 1 120 ? 5.604 -4.255 -0.156 1.00 94.94 120 VAL A CA 1
ATOM 921 C C . VAL A 1 120 ? 4.173 -3.840 -0.491 1.00 94.94 120 VAL A C 1
ATOM 923 O O . VAL A 1 120 ? 3.454 -4.567 -1.176 1.00 94.94 120 VAL A O 1
ATOM 926 N N . GLU A 1 121 ? 3.776 -2.644 -0.058 1.00 94.19 121 GLU A N 1
ATOM 927 C CA . GLU A 1 121 ? 2.489 -2.033 -0.396 1.00 94.19 121 GLU A CA 1
ATOM 928 C C . GLU A 1 121 ? 2.344 -1.877 -1.914 1.00 94.19 121 GLU A C 1
ATOM 930 O O . GLU A 1 121 ? 1.356 -2.341 -2.487 1.00 94.19 121 GLU A O 1
ATOM 935 N N . LEU A 1 122 ? 3.356 -1.310 -2.582 1.00 96.25 122 LEU A N 1
ATOM 936 C CA . LEU A 1 122 ? 3.343 -1.158 -4.034 1.00 96.25 122 LEU A CA 1
ATOM 937 C C . LEU A 1 122 ? 3.327 -2.514 -4.750 1.00 96.25 122 LEU A C 1
ATOM 939 O O . LEU A 1 122 ? 2.537 -2.694 -5.674 1.00 96.25 122 LEU A O 1
ATOM 943 N N . ALA A 1 123 ? 4.148 -3.483 -4.327 1.00 97.00 123 ALA A N 1
ATOM 944 C CA . ALA A 1 123 ? 4.154 -4.822 -4.922 1.00 97.00 123 ALA A CA 1
ATOM 945 C C . ALA A 1 123 ? 2.772 -5.492 -4.830 1.00 97.00 123 ALA A C 1
ATOM 947 O O . ALA A 1 123 ? 2.262 -6.011 -5.825 1.00 97.00 123 ALA A O 1
ATOM 948 N N . GLY A 1 124 ? 2.138 -5.425 -3.656 1.00 95.38 124 GLY A N 1
ATOM 949 C CA . GLY A 1 124 ? 0.795 -5.957 -3.442 1.00 95.38 124 GLY A CA 1
ATOM 950 C C . GLY A 1 124 ? -0.273 -5.261 -4.274 1.00 95.38 124 GLY A C 1
ATOM 951 O O . GLY A 1 124 ? -1.166 -5.921 -4.803 1.00 95.38 124 GLY A O 1
ATOM 952 N N . ALA A 1 125 ? -0.173 -3.943 -4.436 1.00 95.50 125 ALA A N 1
ATOM 953 C CA . ALA A 1 125 ? -1.105 -3.186 -5.258 1.00 95.50 125 ALA A CA 1
ATOM 954 C C . ALA A 1 125 ? -0.930 -3.502 -6.755 1.00 95.50 125 ALA A C 1
ATOM 956 O O . ALA A 1 125 ? -1.914 -3.735 -7.455 1.00 95.50 125 ALA A O 1
ATOM 957 N N . ILE A 1 126 ? 0.314 -3.632 -7.233 1.00 96.62 126 ILE A N 1
ATOM 958 C CA . ILE A 1 126 ? 0.619 -4.067 -8.605 1.00 96.62 126 ILE A CA 1
ATOM 959 C C . ILE A 1 126 ? -0.001 -5.438 -8.883 1.00 96.62 126 ILE A C 1
ATOM 961 O O . ILE A 1 126 ? -0.681 -5.589 -9.895 1.00 96.62 126 ILE A O 1
ATOM 965 N N . ALA A 1 127 ? 0.160 -6.401 -7.972 1.00 94.38 127 ALA A N 1
ATOM 966 C CA . ALA A 1 127 ? -0.376 -7.757 -8.120 1.00 94.38 127 ALA A CA 1
ATOM 967 C C . ALA A 1 127 ? -1.906 -7.825 -8.222 1.00 94.38 127 ALA A C 1
ATOM 969 O O . ALA A 1 127 ? -2.449 -8.785 -8.763 1.00 94.38 127 ALA A O 1
ATOM 970 N N . LYS A 1 128 ? -2.607 -6.816 -7.696 1.00 92.62 128 LYS A N 1
ATOM 971 C CA . LYS A 1 128 ? -4.069 -6.715 -7.767 1.00 92.62 128 LYS A CA 1
ATOM 972 C C . LYS A 1 128 ? -4.581 -5.932 -8.972 1.00 92.62 128 LYS A C 1
ATOM 974 O O . LYS A 1 128 ? -5.746 -6.084 -9.333 1.00 92.62 128 LYS A O 1
ATOM 979 N N . SER A 1 129 ? -3.744 -5.076 -9.541 1.00 94.31 129 SER A N 1
ATOM 980 C CA . SER A 1 129 ? -4.116 -4.200 -10.648 1.00 94.31 129 SER A CA 1
ATOM 981 C C . SER A 1 129 ? -4.094 -4.913 -11.999 1.00 94.31 129 SER A C 1
ATOM 983 O O . SER A 1 129 ? -3.474 -5.967 -12.155 1.00 94.31 129 SER A O 1
ATOM 985 N N . LYS A 1 130 ? -4.735 -4.311 -13.002 1.00 94.56 130 LYS A N 1
ATOM 986 C CA . LYS A 1 130 ? -4.591 -4.719 -14.411 1.00 94.56 130 LYS A CA 1
ATOM 987 C C . LYS A 1 130 ? -3.592 -3.846 -15.163 1.00 94.56 130 LYS A C 1
ATOM 989 O O . LYS A 1 130 ? -2.970 -4.312 -16.122 1.00 94.56 130 LYS A O 1
ATOM 994 N N . SER A 1 131 ? -3.452 -2.597 -14.733 1.00 95.62 131 SER A N 1
ATOM 995 C CA . SER A 1 131 ? -2.585 -1.590 -15.319 1.00 95.62 131 SER A CA 1
ATOM 996 C C . SER A 1 131 ? -1.918 -0.712 -14.261 1.00 95.62 131 SER A C 1
ATOM 998 O O . SER A 1 131 ? -2.494 -0.405 -13.217 1.00 95.62 131 SER A O 1
ATOM 1000 N N . LEU A 1 132 ? -0.700 -0.269 -14.568 1.00 97.31 132 LEU A N 1
ATOM 1001 C CA . LEU A 1 132 ? 0.040 0.717 -13.785 1.00 97.31 132 LEU A CA 1
ATOM 1002 C C . LEU A 1 132 ? 0.566 1.810 -14.713 1.00 97.31 132 LEU A C 1
ATOM 1004 O O . LEU A 1 132 ? 1.231 1.525 -15.710 1.00 97.31 132 LEU A O 1
ATOM 1008 N N . TYR A 1 133 ? 0.314 3.057 -14.341 1.00 97.56 133 TYR A N 1
ATOM 1009 C CA . TYR A 1 133 ? 0.922 4.236 -14.936 1.00 97.56 133 TYR A CA 1
ATOM 1010 C C . TYR A 1 133 ? 1.980 4.772 -13.981 1.00 97.56 133 TYR A C 1
ATOM 1012 O O . TYR A 1 133 ? 1.706 4.913 -12.791 1.00 97.56 133 TYR A O 1
ATOM 1020 N N . ILE A 1 134 ? 3.170 5.076 -14.488 1.00 97.44 134 ILE A N 1
ATOM 1021 C CA . ILE A 1 134 ? 4.250 5.698 -13.713 1.00 97.44 134 ILE A CA 1
ATOM 1022 C C . ILE A 1 134 ? 4.669 6.973 -14.423 1.00 97.44 134 ILE A C 1
ATOM 1024 O O . ILE A 1 134 ? 4.888 6.962 -15.632 1.00 97.44 134 ILE A O 1
ATOM 1028 N N . GLU A 1 135 ? 4.829 8.047 -13.667 1.00 96.06 135 GLU A N 1
ATOM 1029 C CA . GLU A 1 135 ? 5.351 9.318 -14.130 1.00 96.06 135 GLU A CA 1
ATOM 1030 C C . GLU A 1 135 ? 6.611 9.685 -13.344 1.00 96.06 135 GLU A C 1
ATOM 1032 O O . GLU A 1 135 ? 6.582 9.846 -12.124 1.00 96.06 135 GLU A O 1
ATOM 1037 N N . ILE A 1 136 ? 7.729 9.822 -14.058 1.00 93.94 136 ILE A N 1
ATOM 1038 C CA . ILE A 1 136 ? 9.030 10.130 -13.465 1.00 93.94 136 ILE A CA 1
ATOM 1039 C C . ILE A 1 136 ? 9.480 11.525 -13.918 1.00 93.94 136 ILE A C 1
ATOM 1041 O O . ILE A 1 136 ? 9.587 11.761 -15.129 1.00 93.94 136 ILE A O 1
ATOM 1045 N N . PRO A 1 137 ? 9.765 12.456 -12.988 1.00 92.44 137 PRO A N 1
ATOM 1046 C CA . PRO A 1 137 ? 10.269 13.776 -13.336 1.00 92.44 137 PRO A CA 1
ATOM 1047 C C . PRO A 1 137 ? 11.706 13.704 -13.873 1.00 92.44 137 PRO A C 1
ATOM 1049 O O . PRO A 1 137 ? 12.517 12.865 -13.471 1.00 92.44 137 PRO A O 1
ATOM 1052 N N . THR A 1 138 ? 12.025 14.605 -14.798 1.00 91.88 138 THR A N 1
ATOM 1053 C CA . THR A 1 138 ? 13.333 14.692 -15.460 1.00 91.88 138 THR A CA 1
ATOM 1054 C C . THR A 1 138 ? 14.011 16.019 -15.157 1.00 91.88 138 THR A C 1
ATOM 1056 O O . THR A 1 138 ? 13.347 17.048 -15.027 1.00 91.88 138 THR A O 1
ATOM 1059 N N . LYS A 1 139 ? 15.348 16.032 -15.137 1.00 90.50 139 LYS A N 1
ATOM 1060 C CA . LYS A 1 139 ? 16.137 17.258 -14.904 1.00 90.50 139 LYS A CA 1
ATOM 1061 C C . LYS A 1 139 ? 15.895 18.355 -15.944 1.00 90.50 139 LYS A C 1
ATOM 1063 O O . LYS A 1 139 ? 16.169 19.519 -15.683 1.00 90.50 139 LYS A O 1
ATOM 1068 N N . ALA A 1 140 ? 15.391 17.990 -17.123 1.00 87.75 140 ALA A N 1
ATOM 1069 C CA . ALA A 1 140 ? 15.048 18.927 -18.190 1.00 87.75 140 ALA A CA 1
ATOM 1070 C C . ALA A 1 140 ? 13.710 19.662 -17.957 1.00 87.75 140 ALA A C 1
ATOM 1072 O O . ALA A 1 140 ? 13.280 20.423 -18.819 1.00 87.75 140 ALA A O 1
ATOM 1073 N N . GLY A 1 141 ? 13.031 19.432 -16.825 1.00 84.88 141 GLY A N 1
ATOM 1074 C CA . GLY A 1 141 ? 11.763 20.087 -16.486 1.00 84.88 141 GLY A CA 1
ATOM 1075 C C . GLY A 1 141 ? 10.518 19.414 -17.073 1.00 84.88 141 GLY A C 1
ATOM 1076 O O . GLY A 1 141 ? 9.421 19.953 -16.953 1.00 84.88 141 GLY A O 1
ATOM 1077 N N . GLY A 1 142 ? 10.667 18.239 -17.697 1.00 90.25 142 GLY A N 1
ATOM 1078 C CA . GLY A 1 142 ? 9.568 17.408 -18.200 1.00 90.25 142 GLY A CA 1
ATOM 1079 C C . GLY A 1 142 ? 9.341 16.142 -17.370 1.00 90.25 142 GLY A C 1
ATOM 1080 O O . GLY A 1 142 ? 10.054 15.878 -16.399 1.00 90.25 142 GLY A O 1
ATOM 1081 N N . LYS A 1 143 ? 8.375 15.323 -17.789 1.00 93.12 143 LYS A N 1
ATOM 1082 C CA . LYS A 1 143 ? 7.999 14.056 -17.148 1.00 93.12 143 LYS A CA 1
ATOM 1083 C C . LYS A 1 143 ? 7.980 12.930 -18.178 1.00 93.12 143 LYS A C 1
ATOM 1085 O O . LYS A 1 143 ? 7.420 13.111 -19.258 1.00 93.12 143 LYS A O 1
ATOM 1090 N N . LEU A 1 144 ? 8.570 11.785 -17.848 1.00 93.81 144 LEU A N 1
ATOM 1091 C CA . LEU A 1 144 ? 8.433 10.555 -18.631 1.00 93.81 144 LEU A CA 1
ATOM 1092 C C . LEU A 1 144 ? 7.302 9.724 -18.039 1.00 93.81 144 LEU A C 1
ATOM 1094 O O . LEU A 1 144 ? 7.327 9.407 -16.852 1.00 93.81 144 LEU A O 1
ATOM 1098 N N . GLN A 1 145 ? 6.333 9.372 -18.870 1.00 96.00 145 GLN A N 1
ATOM 1099 C CA . GLN A 1 145 ? 5.187 8.556 -18.511 1.00 96.00 145 GLN A CA 1
ATOM 1100 C C . GLN A 1 145 ? 5.346 7.165 -19.103 1.00 96.00 145 GLN A C 1
ATOM 1102 O O . GLN A 1 145 ? 5.759 7.004 -20.248 1.00 96.00 145 GLN A O 1
ATOM 1107 N N . TYR A 1 146 ? 4.971 6.157 -18.333 1.00 96.38 146 TYR A N 1
ATOM 1108 C CA . TYR A 1 146 ? 5.039 4.754 -18.712 1.00 96.38 146 TYR A CA 1
ATOM 1109 C C . TYR A 1 146 ? 3.703 4.099 -18.399 1.00 96.38 146 TYR A C 1
ATOM 1111 O O . TYR A 1 146 ? 3.082 4.418 -17.386 1.00 96.38 146 TYR A O 1
ATOM 1119 N N . LYS A 1 147 ? 3.285 3.158 -19.247 1.00 96.56 147 LYS A N 1
ATOM 1120 C CA . LYS A 1 147 ? 2.115 2.306 -19.021 1.00 96.56 147 LYS A CA 1
ATOM 1121 C C . LYS A 1 147 ? 2.566 0.852 -19.013 1.00 96.56 147 LYS A C 1
ATOM 1123 O O . LYS A 1 147 ? 3.205 0.398 -19.958 1.00 96.56 147 LYS A O 1
ATOM 1128 N N . PHE A 1 148 ? 2.194 0.130 -17.968 1.00 95.94 148 PHE A N 1
ATOM 1129 C CA . PHE A 1 148 ? 2.465 -1.291 -17.804 1.00 95.94 148 PHE A CA 1
ATOM 1130 C C . PHE A 1 148 ? 1.158 -2.074 -17.757 1.00 95.94 148 PHE A C 1
ATOM 1132 O O . PHE A 1 148 ? 0.194 -1.640 -17.124 1.00 95.94 148 PHE A O 1
ATOM 1139 N N . SER A 1 149 ? 1.150 -3.247 -18.390 1.00 94.25 149 SER A N 1
ATOM 1140 C CA . SER A 1 149 ? 0.181 -4.294 -18.071 1.00 94.25 149 SER A CA 1
ATOM 1141 C C . SER A 1 149 ? 0.699 -5.055 -16.861 1.00 94.25 149 SER A C 1
ATOM 1143 O O . SER A 1 149 ? 1.819 -5.561 -16.881 1.00 94.25 149 SER A O 1
ATOM 1145 N N . THR A 1 150 ? -0.092 -5.105 -15.798 1.00 94.12 150 THR A N 1
ATOM 1146 C CA . THR A 1 150 ? 0.275 -5.782 -14.545 1.00 94.12 150 THR A CA 1
ATOM 1147 C C . THR A 1 150 ? -0.448 -7.117 -14.380 1.00 94.12 150 THR A C 1
ATOM 1149 O O . THR A 1 150 ? -0.050 -7.931 -13.545 1.00 94.12 150 THR A O 1
ATOM 1152 N N . SER A 1 151 ? -1.426 -7.391 -15.250 1.00 90.88 151 SER A N 1
ATOM 1153 C CA . SER A 1 151 ? -2.160 -8.656 -15.309 1.00 90.88 151 SER A CA 1
ATOM 1154 C C . SER A 1 151 ? -1.216 -9.863 -15.394 1.00 90.88 151 SER A C 1
ATOM 1156 O O . SER A 1 151 ? -0.207 -9.838 -16.096 1.00 90.88 151 SER A O 1
ATOM 1158 N N . GLY A 1 152 ? -1.558 -10.940 -14.686 1.00 85.81 152 GLY A N 1
ATOM 1159 C CA . GLY A 1 152 ? -0.781 -12.184 -14.678 1.00 85.81 152 GLY A CA 1
ATOM 1160 C C . GLY A 1 152 ? 0.336 -12.244 -13.630 1.00 85.81 152 GLY A C 1
ATOM 1161 O O . GLY A 1 152 ? 0.887 -13.324 -13.409 1.00 85.81 152 GLY A O 1
ATOM 1162 N N . LEU A 1 153 ? 0.641 -11.146 -12.925 1.00 92.19 153 LEU A N 1
ATOM 1163 C CA . LEU A 1 153 ? 1.503 -11.220 -11.746 1.00 92.19 153 LEU A CA 1
ATOM 1164 C C . LEU A 1 153 ? 0.796 -12.014 -10.644 1.00 92.19 153 LEU A C 1
ATOM 1166 O O . LEU A 1 153 ? -0.265 -11.624 -10.170 1.00 92.19 153 LEU A O 1
ATOM 1170 N N . THR A 1 154 ? 1.407 -13.115 -10.215 1.00 87.75 154 THR A N 1
ATOM 1171 C CA . THR A 1 154 ? 0.908 -13.921 -9.096 1.00 87.75 154 THR A CA 1
ATOM 1172 C C . THR A 1 154 ? 1.955 -13.925 -7.993 1.00 87.75 154 THR A C 1
ATOM 1174 O O . THR A 1 154 ? 2.954 -14.642 -8.090 1.00 87.75 154 THR A O 1
ATOM 1177 N N . ILE A 1 155 ? 1.726 -13.101 -6.971 1.00 91.38 155 ILE A N 1
ATOM 1178 C CA . ILE A 1 155 ? 2.524 -13.027 -5.744 1.00 91.38 155 ILE A CA 1
ATOM 1179 C C . ILE A 1 155 ? 1.592 -13.028 -4.536 1.00 91.38 155 ILE A C 1
ATOM 1181 O O . ILE A 1 155 ? 0.460 -12.547 -4.613 1.00 91.38 155 ILE A O 1
ATOM 1185 N N . GLU A 1 156 ? 2.077 -13.551 -3.417 1.00 89.19 156 GLU A N 1
ATOM 1186 C CA . GLU A 1 156 ? 1.349 -13.517 -2.155 1.00 89.19 156 GLU A CA 1
ATOM 1187 C C . GLU A 1 156 ? 1.906 -12.410 -1.270 1.00 89.19 156 GLU A C 1
ATOM 1189 O O . GLU A 1 156 ? 3.115 -12.291 -1.075 1.00 89.19 156 GLU A O 1
ATOM 1194 N N . VAL A 1 157 ? 1.007 -11.600 -0.714 1.00 90.75 157 VAL A N 1
ATOM 1195 C CA . VAL A 1 157 ? 1.361 -10.606 0.296 1.00 90.75 157 VAL A CA 1
ATOM 1196 C C . VAL A 1 157 ? 0.769 -11.040 1.619 1.00 90.75 157 VAL A C 1
ATOM 1198 O O . VAL A 1 157 ? -0.446 -11.171 1.770 1.00 90.75 157 VAL A O 1
ATOM 1201 N N . ASN A 1 158 ? 1.644 -11.241 2.591 1.00 86.81 158 ASN A N 1
ATOM 1202 C CA . ASN A 1 158 ? 1.284 -11.467 3.967 1.00 86.81 158 ASN A CA 1
ATOM 1203 C C . ASN A 1 158 ? 0.672 -10.178 4.529 1.00 86.81 158 ASN A C 1
ATOM 1205 O O . ASN A 1 158 ? 1.329 -9.149 4.674 1.00 86.81 158 ASN A O 1
ATOM 1209 N N . ARG A 1 159 ? -0.621 -10.254 4.845 1.00 83.31 159 ARG A N 1
ATOM 1210 C CA . ARG A 1 159 ? -1.385 -9.158 5.447 1.00 83.31 159 ARG A CA 1
ATOM 1211 C C . ARG A 1 159 ? -1.612 -9.347 6.942 1.00 83.31 159 ARG A C 1
ATOM 1213 O O . ARG A 1 159 ? -2.587 -8.844 7.495 1.00 83.31 159 ARG A O 1
ATOM 1220 N N . TYR A 1 160 ? -0.759 -10.109 7.617 1.00 80.00 160 TYR A N 1
ATOM 1221 C CA . TYR A 1 160 ? -0.766 -10.137 9.069 1.00 80.00 160 TYR A CA 1
ATOM 1222 C C . TYR A 1 160 ? -0.228 -8.807 9.626 1.00 80.00 160 TYR A C 1
ATOM 1224 O O . TYR A 1 160 ? 0.624 -8.169 9.013 1.00 80.00 160 TYR A O 1
ATOM 1232 N N . PRO A 1 161 ? -0.722 -8.382 10.793 1.00 80.75 161 PRO A N 1
ATOM 1233 C CA . PRO A 1 161 ? -1.732 -9.053 11.607 1.00 80.75 161 PRO A CA 1
ATOM 1234 C C . PRO A 1 161 ? -3.163 -8.853 11.074 1.00 80.75 161 PRO A C 1
ATOM 1236 O O . PRO A 1 161 ? -3.498 -7.831 10.472 1.00 80.75 161 PRO A O 1
ATOM 1239 N N . LYS A 1 162 ? -4.036 -9.839 11.318 1.00 85.94 162 LYS A N 1
ATOM 1240 C CA . LYS A 1 162 ? -5.469 -9.721 11.016 1.00 85.94 162 LYS A CA 1
ATOM 1241 C C . LYS A 1 162 ? -6.121 -8.777 12.021 1.00 85.94 162 LYS A C 1
ATOM 1243 O O . LYS A 1 162 ? -6.095 -9.036 13.222 1.00 85.94 162 LYS A O 1
ATOM 1248 N N . VAL A 1 163 ? -6.709 -7.698 11.518 1.00 89.88 163 VAL A N 1
ATOM 1249 C CA . VAL A 1 163 ? -7.452 -6.731 12.325 1.00 89.88 163 VAL A CA 1
ATOM 1250 C C . VAL A 1 163 ? -8.911 -6.802 11.921 1.00 89.88 163 VAL A C 1
ATOM 1252 O O . VAL A 1 163 ? -9.239 -6.578 10.755 1.00 89.88 163 VAL A O 1
ATOM 1255 N N . SER A 1 164 ? -9.768 -7.114 12.891 1.00 90.62 164 SER A N 1
ATOM 1256 C CA . SER A 1 164 ? -11.206 -7.239 12.681 1.00 90.62 164 SER A CA 1
ATOM 1257 C C . SER A 1 164 ? -11.974 -6.263 13.565 1.00 90.62 164 SER A C 1
ATOM 1259 O O . SER A 1 164 ? -11.670 -6.105 14.749 1.00 90.62 164 SER A O 1
ATOM 1261 N N . ILE A 1 165 ? -12.982 -5.616 12.991 1.00 90.88 165 ILE A N 1
ATOM 1262 C CA . ILE A 1 165 ? -13.854 -4.650 13.653 1.00 90.88 165 ILE A CA 1
ATOM 1263 C C . ILE A 1 165 ? -15.288 -5.042 13.327 1.00 90.88 165 ILE A C 1
ATOM 1265 O O . ILE A 1 165 ? -15.674 -5.090 12.163 1.00 90.88 165 ILE A O 1
ATOM 1269 N N . SER A 1 166 ? -16.067 -5.359 14.363 1.00 87.44 166 SER A N 1
ATOM 1270 C CA . SER A 1 166 ? -17.482 -5.735 14.230 1.00 87.44 166 SER A CA 1
ATOM 1271 C C . SER A 1 166 ? -17.736 -6.852 13.201 1.00 87.44 166 SER A C 1
ATOM 1273 O O . SER A 1 166 ? -18.685 -6.784 12.431 1.00 87.44 166 SER A O 1
ATOM 1275 N N . GLY A 1 167 ? -16.866 -7.869 13.160 1.00 88.44 167 GLY A N 1
ATOM 1276 C CA . GLY A 1 167 ? -16.968 -9.004 12.227 1.00 88.44 167 GLY A CA 1
ATOM 1277 C C . GLY A 1 167 ? -16.318 -8.788 10.853 1.00 88.44 167 GLY A C 1
ATOM 1278 O O . GLY A 1 167 ? -16.102 -9.760 10.131 1.00 88.44 167 GLY A O 1
ATOM 1279 N N . TYR A 1 168 ? -15.917 -7.560 10.519 1.00 92.38 168 TYR A N 1
ATOM 1280 C CA . TYR A 1 168 ? -15.238 -7.234 9.263 1.00 92.38 168 TYR A CA 1
ATOM 1281 C C . TYR A 1 168 ? -13.725 -7.207 9.459 1.00 92.38 168 TYR A C 1
ATOM 1283 O O . TYR A 1 168 ? -13.233 -6.559 10.376 1.00 92.38 168 TYR A O 1
ATOM 1291 N N . THR A 1 169 ? -12.974 -7.906 8.615 1.00 93.38 169 THR A N 1
ATOM 1292 C CA . THR A 1 169 ? -11.512 -8.026 8.681 1.00 93.38 169 THR A CA 1
ATOM 1293 C C . THR A 1 169 ? -10.882 -7.197 7.575 1.00 93.38 169 THR A C 1
ATOM 1295 O O . THR A 1 169 ? -11.291 -7.305 6.421 1.00 93.38 169 THR A O 1
ATOM 1298 N N . LEU A 1 170 ? -9.918 -6.339 7.925 1.00 92.75 170 LEU A N 1
ATOM 1299 C CA . LEU A 1 170 ? -9.236 -5.489 6.946 1.00 92.75 170 LEU A CA 1
ATOM 1300 C C . LEU A 1 170 ? -8.661 -6.340 5.807 1.00 92.75 170 LEU A C 1
ATOM 1302 O O . LEU A 1 170 ? -8.148 -7.435 6.046 1.00 92.75 170 LEU A O 1
ATOM 1306 N N . GLY A 1 171 ? -8.744 -5.826 4.582 1.00 92.00 171 GLY A N 1
ATOM 1307 C CA . GLY A 1 171 ? -8.291 -6.471 3.350 1.00 92.00 171 GLY A CA 1
ATOM 1308 C C . GLY A 1 171 ? -9.223 -7.551 2.789 1.00 92.00 171 GLY A C 1
ATOM 1309 O O . GLY A 1 171 ? -8.971 -8.027 1.685 1.00 92.00 171 GLY A O 1
ATOM 1310 N N . GLU A 1 172 ? -10.291 -7.929 3.499 1.00 93.25 172 GLU A N 1
ATOM 1311 C CA . GLU A 1 172 ? -11.243 -8.950 3.041 1.00 93.25 172 GLU A CA 1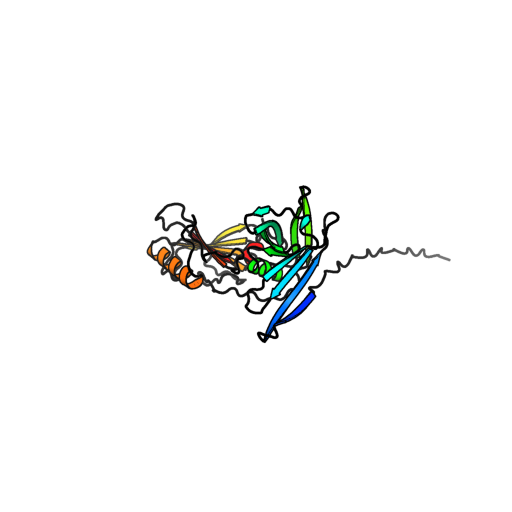
ATOM 1312 C C . GLU A 1 172 ? -12.414 -8.340 2.255 1.00 93.25 172 GLU A C 1
ATOM 1314 O O . GLU A 1 172 ? -12.823 -7.196 2.488 1.00 93.25 172 GLU A O 1
ATOM 1319 N N . ARG A 1 173 ? -12.965 -9.124 1.319 1.00 93.88 173 ARG A N 1
ATOM 1320 C CA . ARG A 1 173 ? -14.110 -8.750 0.474 1.00 93.88 173 ARG A CA 1
ATOM 1321 C C . ARG A 1 173 ? -15.429 -9.207 1.098 1.00 93.88 173 ARG A C 1
ATOM 1323 O O . ARG A 1 173 ? -15.546 -10.351 1.525 1.00 93.88 173 ARG A O 1
ATOM 1330 N N . TYR A 1 174 ? -16.440 -8.343 1.044 1.00 93.19 174 TYR A N 1
ATOM 1331 C CA . TYR A 1 174 ? -17.772 -8.582 1.594 1.00 93.19 174 TYR A CA 1
ATOM 1332 C C . TYR A 1 174 ? -18.860 -8.265 0.567 1.00 93.19 174 TYR A C 1
ATOM 1334 O O . TYR A 1 174 ? -19.143 -7.105 0.287 1.00 93.19 174 TYR A O 1
ATOM 1342 N N . THR A 1 175 ? -19.487 -9.298 0.006 1.00 87.62 175 THR A N 1
ATOM 1343 C CA . THR A 1 175 ? -20.588 -9.131 -0.962 1.00 87.62 175 THR A CA 1
ATOM 1344 C C . THR A 1 175 ? -21.928 -8.823 -0.300 1.00 87.62 175 THR A C 1
ATOM 1346 O O . THR A 1 175 ? -22.823 -8.314 -0.965 1.00 87.62 175 THR A O 1
ATOM 1349 N N . ASP A 1 176 ? -22.060 -9.138 0.989 1.00 84.62 176 ASP A N 1
ATOM 1350 C CA . ASP A 1 176 ? -23.228 -8.835 1.808 1.00 84.62 176 ASP A CA 1
ATOM 1351 C C . ASP A 1 176 ? -22.758 -8.157 3.100 1.00 84.62 176 ASP A C 1
ATOM 1353 O O . ASP A 1 176 ? -22.002 -8.728 3.893 1.00 84.62 176 ASP A O 1
ATOM 1357 N N . LEU A 1 177 ? -23.143 -6.895 3.246 1.00 79.88 177 LEU A N 1
ATOM 1358 C CA . LEU A 1 177 ? -22.861 -6.053 4.396 1.00 79.88 177 LEU A CA 1
ATOM 1359 C C . LEU A 1 177 ? -24.152 -6.048 5.213 1.00 79.88 177 LEU A C 1
ATOM 1361 O O . LEU A 1 177 ? -25.132 -5.441 4.792 1.00 79.88 177 LEU A O 1
ATOM 1365 N N . GLY A 1 178 ? -24.172 -6.791 6.324 1.00 73.19 178 GLY A N 1
ATOM 1366 C CA . GLY A 1 178 ? -25.393 -7.053 7.094 1.00 73.19 178 GLY A CA 1
ATOM 1367 C C . GLY A 1 178 ? -26.187 -5.791 7.469 1.00 73.19 178 GLY A C 1
ATOM 1368 O O . GLY A 1 178 ? -25.677 -4.673 7.451 1.00 73.19 178 GLY A O 1
ATOM 1369 N N . THR A 1 179 ? -27.448 -5.970 7.868 1.00 65.94 179 THR A N 1
ATOM 1370 C CA . THR A 1 179 ? -28.447 -4.887 7.999 1.00 65.94 179 THR A CA 1
ATOM 1371 C C . THR A 1 179 ? -28.168 -3.830 9.072 1.00 65.94 179 THR A C 1
ATOM 1373 O O . THR A 1 179 ? -28.841 -2.803 9.097 1.00 65.94 179 THR A O 1
ATOM 1376 N N . ASP A 1 180 ? -27.197 -4.056 9.956 1.00 78.00 180 ASP A N 1
ATOM 1377 C CA . ASP A 1 180 ? -26.925 -3.192 11.114 1.00 78.00 180 ASP A CA 1
ATOM 1378 C C . ASP A 1 180 ? -25.955 -2.034 10.805 1.00 78.00 180 ASP A C 1
ATOM 1380 O O . ASP A 1 180 ? -25.574 -1.273 11.699 1.00 78.00 180 ASP A O 1
ATOM 1384 N N . LEU A 1 181 ? -25.538 -1.894 9.543 1.00 87.50 181 LEU A N 1
ATOM 1385 C CA . LEU A 1 181 ? -24.642 -0.841 9.071 1.00 87.50 181 LEU A CA 1
ATOM 1386 C C . LEU A 1 181 ? -25.432 0.351 8.518 1.00 87.50 181 LEU A C 1
ATOM 1388 O O . LEU A 1 181 ? -26.199 0.219 7.566 1.00 87.50 181 LEU A O 1
ATOM 1392 N N . ALA A 1 182 ? -25.213 1.542 9.080 1.00 91.00 182 ALA A N 1
ATOM 1393 C CA . ALA A 1 182 ? -25.835 2.766 8.582 1.00 91.00 182 ALA A CA 1
ATOM 1394 C C . ALA A 1 182 ? -24.930 3.424 7.534 1.00 91.00 182 ALA A C 1
ATOM 1396 O O . ALA A 1 182 ? -23.799 3.775 7.851 1.00 91.00 182 ALA A O 1
ATOM 1397 N N . LEU A 1 183 ? -25.402 3.606 6.298 1.00 91.88 183 LEU A N 1
ATOM 1398 C CA . LEU A 1 183 ? -24.624 4.279 5.252 1.00 91.88 183 LEU A CA 1
ATOM 1399 C C . LEU A 1 183 ? -24.296 5.726 5.660 1.00 91.88 183 LEU A C 1
ATOM 1401 O O . LEU A 1 183 ? -25.202 6.512 5.937 1.00 91.88 183 LEU A O 1
ATOM 1405 N N . THR A 1 184 ? -23.011 6.076 5.642 1.00 92.69 184 THR A N 1
ATOM 1406 C CA . THR A 1 184 ? -22.507 7.409 6.015 1.00 92.69 184 THR A CA 1
ATOM 1407 C C . THR A 1 184 ? -22.081 8.204 4.792 1.00 92.69 184 THR A C 1
ATOM 1409 O O . THR A 1 184 ? -22.383 9.391 4.676 1.00 92.69 184 THR A O 1
ATOM 1412 N N . SER A 1 185 ? -21.362 7.565 3.870 1.00 91.81 185 SER A N 1
ATOM 1413 C CA . SER A 1 185 ? -20.887 8.214 2.652 1.00 91.81 185 SER A CA 1
ATOM 1414 C C . SER A 1 185 ? -20.651 7.210 1.530 1.00 91.81 185 SER A C 1
ATOM 1416 O O . SER A 1 185 ? -20.360 6.038 1.764 1.00 91.81 185 SER A O 1
ATOM 1418 N N . GLN A 1 186 ? -20.760 7.694 0.295 1.00 91.88 186 GLN A N 1
ATOM 1419 C CA . GLN A 1 186 ? -20.391 6.959 -0.905 1.00 91.88 186 GLN A CA 1
ATOM 1420 C C . GLN A 1 186 ? -19.731 7.932 -1.882 1.00 91.88 186 GLN A C 1
ATOM 1422 O O . GLN A 1 186 ? -20.322 8.952 -2.241 1.00 91.88 186 GLN A O 1
ATOM 1427 N N . LYS A 1 187 ? -18.491 7.643 -2.281 1.00 88.81 187 LYS A N 1
ATOM 1428 C CA . LYS A 1 187 ? -17.716 8.449 -3.225 1.00 88.81 187 LYS A CA 1
ATOM 1429 C C . LYS A 1 187 ? -16.958 7.530 -4.176 1.00 88.81 187 LYS A C 1
ATOM 1431 O O . LYS A 1 187 ? -16.078 6.787 -3.744 1.00 88.81 187 LYS A O 1
ATOM 1436 N N . GLY A 1 188 ? -17.299 7.596 -5.461 1.00 88.69 188 GLY A N 1
ATOM 1437 C CA . GLY A 1 188 ? -16.726 6.705 -6.466 1.00 88.69 188 GLY A CA 1
ATOM 1438 C C . GLY A 1 188 ? -16.941 5.237 -6.087 1.00 88.69 188 GLY A C 1
ATOM 1439 O O . GLY A 1 188 ? -18.068 4.835 -5.797 1.00 88.69 188 GLY A O 1
ATOM 1440 N N . ASN A 1 189 ? -15.862 4.456 -6.036 1.00 89.88 189 ASN A N 1
ATOM 1441 C CA . ASN A 1 189 ? -15.887 3.059 -5.594 1.00 89.88 189 ASN A CA 1
ATOM 1442 C C . ASN A 1 189 ? -15.757 2.856 -4.070 1.00 89.88 189 ASN A C 1
ATOM 1444 O O . ASN A 1 189 ? -15.724 1.712 -3.611 1.00 89.88 189 ASN A O 1
ATOM 1448 N N . SER A 1 190 ? -15.697 3.935 -3.282 1.00 93.12 190 SER A N 1
ATOM 1449 C CA . SER A 1 190 ? -15.610 3.883 -1.822 1.00 93.12 190 SER A CA 1
ATOM 1450 C C . SER A 1 190 ? -16.969 4.097 -1.162 1.00 93.12 190 SER A C 1
ATOM 1452 O O . SER A 1 190 ? -17.696 5.032 -1.496 1.00 93.12 190 SER A O 1
ATOM 1454 N N . THR A 1 191 ? -17.315 3.243 -0.202 1.00 94.62 191 THR A N 1
ATOM 1455 C CA . THR A 1 191 ? -18.540 3.338 0.602 1.00 94.62 191 THR A CA 1
ATOM 1456 C C . THR A 1 191 ? -18.205 3.170 2.077 1.00 94.62 191 THR A C 1
ATOM 1458 O O . THR A 1 191 ? -17.543 2.201 2.446 1.00 94.62 191 THR A O 1
ATOM 1461 N N . CYS A 1 192 ? -18.667 4.085 2.927 1.00 95.88 192 CYS A N 1
ATOM 1462 C CA . CYS A 1 192 ? -18.437 4.048 4.367 1.00 95.88 192 CYS A CA 1
ATOM 1463 C C . CYS A 1 192 ? -19.745 3.922 5.148 1.00 95.88 192 CYS A C 1
ATOM 1465 O O . CYS A 1 192 ? -20.749 4.551 4.805 1.00 95.88 192 CYS A O 1
ATOM 1467 N N . TYR A 1 193 ? -19.698 3.159 6.236 1.00 95.62 193 TYR A N 1
ATOM 1468 C CA . TYR A 1 193 ? -20.832 2.871 7.106 1.00 95.62 193 TYR A CA 1
ATOM 1469 C C . TYR A 1 193 ? -20.496 3.137 8.567 1.00 95.62 193 TYR A C 1
ATOM 1471 O O . TYR A 1 193 ? -19.423 2.760 9.032 1.00 95.62 193 TYR A O 1
ATOM 1479 N N . ASP A 1 194 ? -21.436 3.707 9.308 1.00 94.25 194 ASP A N 1
ATOM 1480 C CA . ASP A 1 194 ? -21.324 3.948 10.738 1.00 94.25 194 ASP A CA 1
ATOM 1481 C C . ASP A 1 194 ? -21.940 2.815 11.556 1.00 94.25 194 ASP A C 1
ATOM 1483 O O . ASP A 1 194 ? -23.006 2.273 11.256 1.00 94.25 194 ASP A O 1
ATOM 1487 N N . ILE A 1 195 ? -21.281 2.539 12.676 1.00 91.94 195 ILE A N 1
ATOM 1488 C CA . ILE A 1 195 ? -21.731 1.657 13.742 1.00 91.94 195 ILE A CA 1
ATOM 1489 C C . ILE A 1 195 ? -21.727 2.464 15.034 1.00 91.94 195 ILE A C 1
ATOM 1491 O O . ILE A 1 195 ? -20.693 2.986 15.464 1.00 91.94 195 ILE A O 1
ATOM 1495 N N . LYS A 1 196 ? -22.886 2.557 15.688 1.00 89.25 196 LYS A N 1
ATOM 1496 C CA . LYS A 1 196 ? -23.023 3.258 16.969 1.00 89.25 196 LYS A CA 1
ATOM 1497 C C . LYS A 1 196 ? -22.847 2.295 18.130 1.00 89.25 196 LYS A C 1
ATOM 1499 O O . LYS A 1 196 ? -23.464 1.237 18.165 1.00 89.25 196 LYS A O 1
ATOM 1504 N N . ASN A 1 197 ? -22.058 2.710 19.120 1.00 86.25 197 ASN A N 1
ATOM 1505 C CA . ASN A 1 197 ? -21.826 1.965 20.355 1.00 86.25 197 ASN A CA 1
ATOM 1506 C C . ASN A 1 197 ? -21.369 0.493 20.192 1.00 86.25 197 ASN A C 1
ATOM 1508 O O . ASN A 1 197 ? -21.838 -0.345 20.974 1.00 86.25 197 ASN A O 1
ATOM 1512 N N . PRO A 1 198 ? -20.485 0.135 19.235 1.00 87.56 198 PRO A N 1
ATOM 1513 C CA . PRO A 1 198 ? -20.104 -1.260 19.075 1.00 87.56 198 PRO A CA 1
ATOM 1514 C C . PRO A 1 198 ? -19.312 -1.776 20.286 1.00 87.56 198 PRO A C 1
ATOM 1516 O O . PRO A 1 198 ? -18.561 -1.043 20.942 1.00 87.56 198 PRO A O 1
ATOM 1519 N N . SER A 1 199 ? -19.491 -3.060 20.588 1.00 82.31 199 SER A N 1
ATOM 1520 C CA . SER A 1 199 ? -18.790 -3.781 21.652 1.00 82.31 199 SER A CA 1
ATOM 1521 C C . SER A 1 199 ? -17.718 -4.710 21.077 1.00 82.31 199 SER A C 1
ATOM 1523 O O . SER A 1 199 ? -17.775 -5.107 19.916 1.00 82.31 199 SER A O 1
ATOM 1525 N N . GLY A 1 200 ? -16.701 -5.033 21.881 1.00 77.25 200 GLY A N 1
ATOM 1526 C CA . GLY A 1 200 ? -15.649 -5.988 21.502 1.00 77.25 200 GLY A CA 1
ATOM 1527 C C . GLY A 1 200 ? -14.692 -5.519 20.397 1.00 77.25 200 GLY A C 1
ATOM 1528 O O . GLY A 1 200 ? -13.906 -6.315 19.889 1.00 77.25 200 GLY A O 1
ATOM 1529 N N . VAL A 1 201 ? -14.729 -4.241 20.015 1.00 84.56 201 VAL A N 1
ATOM 1530 C CA . VAL A 1 201 ? -13.879 -3.677 18.957 1.00 84.56 201 VAL A CA 1
ATOM 1531 C C . VAL A 1 201 ? -12.439 -3.552 19.450 1.00 84.56 201 VAL A C 1
ATOM 1533 O O . VAL A 1 201 ? -12.182 -2.828 20.409 1.00 84.56 201 VAL A O 1
ATOM 1536 N N . LEU A 1 202 ? -11.494 -4.228 18.784 1.00 86.44 202 LEU A N 1
ATOM 1537 C CA . LEU A 1 202 ? -10.044 -4.099 19.027 1.00 86.44 202 LEU A CA 1
ATOM 1538 C C . LEU A 1 202 ? -9.657 -4.293 20.504 1.00 86.44 202 LEU A C 1
ATOM 1540 O O . LEU A 1 202 ? -8.879 -3.534 21.078 1.00 86.44 202 LEU A O 1
ATOM 1544 N N . GLY A 1 203 ? -10.269 -5.287 21.150 1.00 77.19 203 GLY A N 1
ATOM 1545 C CA . GLY A 1 203 ? -10.052 -5.582 22.566 1.00 77.19 203 GLY A CA 1
ATOM 1546 C C . GLY A 1 203 ? -10.765 -4.640 23.544 1.00 77.19 203 GLY A C 1
ATOM 1547 O O . GLY A 1 203 ? -10.690 -4.879 24.746 1.00 77.19 203 GLY A O 1
ATOM 1548 N N . ALA A 1 204 ? -11.479 -3.608 23.077 1.00 78.62 204 ALA A N 1
ATOM 1549 C CA . ALA A 1 204 ? -12.242 -2.699 23.930 1.00 78.62 204 ALA A CA 1
ATOM 1550 C C . ALA A 1 204 ? -13.654 -3.229 24.235 1.00 78.62 204 ALA A C 1
ATOM 1552 O O . ALA A 1 204 ? -14.373 -3.704 23.357 1.00 78.62 204 ALA A O 1
ATOM 1553 N N . ALA A 1 205 ? -14.090 -3.081 25.492 1.00 71.19 205 ALA A N 1
ATOM 1554 C CA . ALA A 1 205 ? -15.410 -3.539 25.939 1.00 71.19 205 ALA A CA 1
ATOM 1555 C C . ALA A 1 205 ? -16.576 -2.792 25.254 1.00 71.19 205 ALA A C 1
ATOM 1557 O O . ALA A 1 205 ? -17.587 -3.407 24.924 1.00 71.19 205 ALA A O 1
ATOM 1558 N N . LYS A 1 206 ? -16.434 -1.479 25.016 1.00 88.06 206 LYS A N 1
ATOM 1559 C CA . LYS A 1 206 ? -17.393 -0.634 24.284 1.00 88.06 206 LYS A CA 1
ATOM 1560 C C . LYS A 1 206 ? -16.683 0.608 23.746 1.00 88.06 206 LYS A C 1
ATOM 1562 O O . LYS A 1 206 ? -15.944 1.250 24.496 1.00 88.06 206 LYS A O 1
ATOM 1567 N N . VAL A 1 207 ? -16.912 0.957 22.486 1.00 92.81 207 VAL A N 1
ATOM 1568 C CA . VAL A 1 207 ? -16.448 2.223 21.889 1.00 92.81 207 VAL A CA 1
ATOM 1569 C C . VAL A 1 207 ? -17.653 3.099 21.550 1.00 92.81 207 VAL A C 1
ATOM 1571 O O . VAL A 1 207 ? -18.776 2.602 21.500 1.00 92.81 207 VAL A O 1
ATOM 1574 N N . SER A 1 208 ? -17.456 4.405 21.372 1.00 92.62 208 SER A N 1
ATOM 1575 C CA . SER A 1 208 ? -18.574 5.329 21.108 1.00 92.62 208 SER A CA 1
ATOM 1576 C C . SER A 1 208 ? -19.148 5.176 19.698 1.00 92.62 208 SER A C 1
ATOM 1578 O O . SER A 1 208 ? -20.366 5.089 19.527 1.00 92.62 208 SER A O 1
ATOM 1580 N N . SER A 1 209 ? -18.279 5.066 18.699 1.00 93.69 209 SER A N 1
ATOM 1581 C CA . SER A 1 209 ? -18.653 4.832 17.308 1.00 93.69 209 SER A CA 1
ATOM 1582 C C . SER A 1 209 ? -17.495 4.192 16.550 1.00 93.69 209 SER A C 1
ATOM 1584 O O . SER A 1 209 ? -16.337 4.249 16.978 1.00 93.69 209 SER A O 1
ATOM 1586 N N . ALA A 1 210 ? -17.821 3.567 15.426 1.00 94.69 210 ALA A N 1
ATOM 1587 C CA . ALA A 1 210 ? -16.854 3.182 14.416 1.00 94.69 210 ALA A CA 1
ATOM 1588 C C . ALA A 1 210 ? -17.429 3.460 13.025 1.00 94.69 210 ALA A C 1
ATOM 1590 O O . ALA A 1 210 ? -18.596 3.167 12.790 1.00 94.69 210 ALA A O 1
ATOM 1591 N N . THR A 1 211 ? -16.614 3.973 12.114 1.00 95.94 211 THR A N 1
ATOM 1592 C CA . THR A 1 211 ? -16.930 4.070 10.686 1.00 95.94 211 THR A CA 1
AT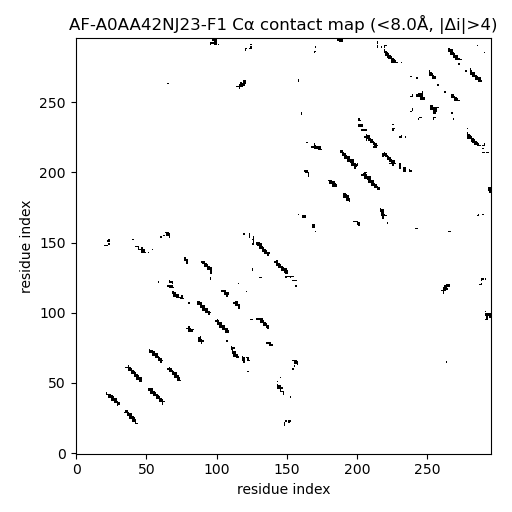OM 1593 C C . THR A 1 211 ? -16.079 3.052 9.943 1.00 95.94 211 THR A C 1
ATOM 1595 O O . THR A 1 211 ? -14.863 3.026 10.129 1.00 95.94 211 THR A O 1
ATOM 1598 N N . LEU A 1 212 ? -16.696 2.209 9.119 1.00 95.88 212 LEU A N 1
ATOM 1599 C CA . LEU A 1 212 ? -16.039 1.190 8.303 1.00 95.88 212 LEU A CA 1
ATOM 1600 C C . LEU A 1 212 ? -16.151 1.562 6.827 1.00 95.88 212 LEU A C 1
ATOM 1602 O O . LEU A 1 212 ? -17.260 1.742 6.334 1.00 95.88 212 LEU A O 1
ATOM 1606 N N . CYS A 1 213 ? -15.028 1.653 6.124 1.00 96.44 213 CYS A N 1
ATOM 1607 C CA . CYS A 1 213 ? -14.968 2.037 4.719 1.00 96.44 213 CYS A CA 1
ATOM 1608 C C . CYS A 1 213 ? -14.499 0.883 3.832 1.00 96.44 213 CYS A C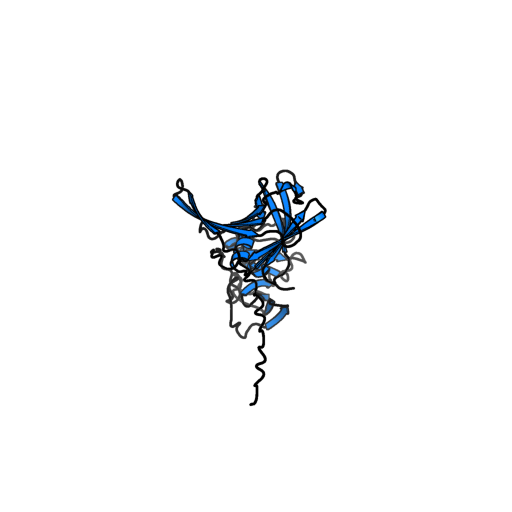 1
ATOM 1610 O O . CYS A 1 213 ? -13.521 0.189 4.133 1.00 96.44 213 CYS A O 1
ATOM 1612 N N . PHE A 1 214 ? -15.193 0.718 2.711 1.00 95.62 214 PHE A N 1
ATOM 1613 C CA . PHE A 1 214 ? -15.013 -0.357 1.749 1.00 95.62 214 PHE A CA 1
ATOM 1614 C C . PHE A 1 214 ? -14.740 0.222 0.366 1.00 95.62 214 PHE A C 1
ATOM 1616 O O . PHE A 1 214 ? -15.446 1.131 -0.055 1.00 95.62 214 PHE A O 1
ATOM 1623 N N . VAL A 1 215 ? -13.758 -0.323 -0.347 1.00 93.75 215 VAL A N 1
ATOM 1624 C CA . VAL A 1 215 ? -13.454 0.012 -1.743 1.00 93.75 215 VAL A CA 1
ATOM 1625 C C . VAL A 1 215 ? -13.741 -1.215 -2.593 1.00 93.75 215 VAL A C 1
ATOM 1627 O O . VAL A 1 215 ? -13.211 -2.288 -2.316 1.00 93.75 215 VAL A O 1
ATOM 1630 N N . ASP A 1 216 ? -14.658 -1.108 -3.555 1.00 91.44 216 ASP A N 1
ATOM 1631 C CA . ASP A 1 216 ? -15.118 -2.257 -4.355 1.00 91.44 216 ASP A CA 1
ATOM 1632 C C . ASP A 1 216 ? -15.466 -3.489 -3.497 1.00 91.44 216 ASP A C 1
ATOM 1634 O O . ASP A 1 216 ? -15.089 -4.622 -3.819 1.00 91.44 216 ASP A O 1
ATOM 1638 N N . GLN A 1 217 ? -16.181 -3.251 -2.387 1.00 92.81 217 GLN A N 1
ATOM 1639 C CA . GLN A 1 217 ? -16.576 -4.239 -1.370 1.00 92.81 217 GLN A CA 1
ATOM 1640 C C . GLN A 1 217 ? -15.436 -4.805 -0.501 1.00 92.81 217 GLN A C 1
ATOM 1642 O O . GLN A 1 217 ? -15.667 -5.721 0.285 1.00 92.81 217 GLN A O 1
ATOM 1647 N N . VAL A 1 218 ? -14.213 -4.285 -0.598 1.00 94.44 218 VAL A N 1
ATOM 1648 C CA . VAL A 1 218 ? -13.078 -4.692 0.244 1.00 94.44 218 VAL A CA 1
ATOM 1649 C C . VAL A 1 218 ? -12.923 -3.733 1.415 1.00 94.44 218 VAL A C 1
ATOM 1651 O O . VAL A 1 218 ? -12.778 -2.530 1.210 1.00 94.44 218 VAL A O 1
ATOM 1654 N N . PHE A 1 219 ? -12.933 -4.246 2.646 1.00 95.62 219 PHE A N 1
ATOM 1655 C CA . PHE A 1 219 ? -12.781 -3.424 3.847 1.00 95.62 219 PHE A CA 1
ATOM 1656 C C . PHE A 1 219 ? -11.352 -2.873 3.943 1.00 95.62 219 PHE A C 1
ATOM 1658 O O . PHE A 1 219 ? -10.417 -3.633 4.194 1.00 95.62 219 PHE A O 1
ATOM 1665 N N . TYR A 1 220 ? -11.163 -1.565 3.748 1.00 95.25 220 TYR A N 1
ATOM 1666 C CA . TYR A 1 220 ? -9.823 -0.969 3.662 1.00 95.25 220 TYR A CA 1
ATOM 1667 C C . TYR A 1 220 ? -9.486 -0.011 4.798 1.00 95.25 220 TYR A C 1
ATOM 1669 O O . TYR A 1 220 ? -8.308 0.247 5.028 1.00 95.25 220 TYR A O 1
ATOM 1677 N N . MET A 1 221 ? -10.477 0.550 5.492 1.00 96.25 221 MET A N 1
ATOM 1678 C CA . MET A 1 221 ? -10.212 1.544 6.528 1.00 96.25 221 MET A CA 1
ATOM 1679 C C . MET A 1 221 ? -11.300 1.567 7.588 1.00 96.25 221 MET A C 1
ATOM 1681 O O . MET A 1 221 ? -12.483 1.492 7.270 1.00 96.25 221 MET A O 1
ATOM 1685 N N . ALA A 1 222 ? -10.898 1.760 8.839 1.00 96.00 222 ALA A N 1
ATOM 1686 C CA . ALA A 1 222 ? -11.794 2.060 9.940 1.00 96.00 222 ALA A CA 1
ATOM 1687 C C . ALA A 1 222 ? -11.404 3.347 10.658 1.00 96.00 222 ALA A C 1
ATOM 1689 O O . ALA A 1 222 ? -10.219 3.605 10.872 1.00 96.00 222 ALA A O 1
ATOM 1690 N N . LEU A 1 223 ? -12.410 4.098 11.096 1.00 95.62 223 LEU A N 1
ATOM 1691 C CA . LEU A 1 223 ? -12.279 5.190 12.056 1.00 95.62 223 LEU A CA 1
ATOM 1692 C C . LEU A 1 223 ? -12.968 4.753 13.347 1.00 95.62 223 LEU A C 1
ATOM 1694 O O . LEU A 1 223 ? -14.170 4.520 13.342 1.00 95.62 223 LEU A O 1
ATOM 1698 N N . VAL A 1 224 ? -12.236 4.598 14.447 1.00 95.44 224 VAL A N 1
ATOM 1699 C CA . VAL A 1 224 ? -12.775 4.096 15.721 1.00 95.44 224 VAL A CA 1
ATOM 1700 C C . VAL A 1 224 ? -12.670 5.177 16.783 1.00 95.44 224 VAL A C 1
ATOM 1702 O O . VAL A 1 224 ? -11.568 5.566 17.168 1.00 95.44 224 VAL A O 1
ATOM 1705 N N . GLN A 1 225 ? -13.815 5.625 17.296 1.00 94.88 225 GLN A N 1
ATOM 1706 C CA . GLN A 1 225 ? -13.893 6.640 18.340 1.00 94.88 225 GLN A CA 1
ATOM 1707 C C . GLN A 1 225 ? -14.052 5.976 19.720 1.00 94.88 225 GLN A C 1
ATOM 1709 O O . GLN A 1 225 ? -15.114 5.406 20.009 1.00 94.88 225 GLN A O 1
ATOM 1714 N N . PRO A 1 226 ? -13.055 6.050 20.621 1.00 94.06 226 PRO A N 1
ATOM 1715 C CA . PRO A 1 226 ? -13.077 5.300 21.878 1.00 94.06 226 PRO A CA 1
ATOM 1716 C C . PRO A 1 226 ? -14.185 5.734 22.842 1.00 94.06 226 PRO A C 1
ATOM 1718 O O . PRO A 1 226 ? -14.783 4.898 23.515 1.00 94.06 226 PRO A O 1
ATOM 1721 N N . GLY A 1 227 ? -14.441 7.036 22.947 1.00 92.75 227 GLY A N 1
ATOM 1722 C CA . GLY A 1 227 ? -15.406 7.654 23.860 1.00 92.75 227 GLY A CA 1
ATOM 1723 C C . GLY A 1 227 ? -14.946 7.759 25.318 1.00 92.75 227 GLY A C 1
ATOM 1724 O O . GLY A 1 227 ? -15.423 8.624 26.046 1.00 92.75 227 GLY A O 1
ATOM 1725 N N . THR A 1 228 ? -14.010 6.916 25.768 1.00 92.12 228 THR A N 1
ATOM 1726 C CA . THR A 1 228 ? -13.469 6.956 27.137 1.00 92.12 228 THR A CA 1
ATOM 1727 C C . THR A 1 228 ? -11.972 6.658 27.177 1.00 92.12 228 THR A C 1
ATOM 1729 O O . THR A 1 228 ? -11.440 5.985 26.290 1.00 92.12 228 THR A O 1
ATOM 1732 N N . LYS A 1 229 ? -11.310 7.067 28.271 1.00 91.94 229 LYS A N 1
ATOM 1733 C CA . LYS A 1 229 ? -9.909 6.714 28.551 1.00 91.94 229 LYS A CA 1
ATOM 1734 C C . LYS A 1 229 ? -9.670 5.209 28.528 1.00 91.94 229 LYS A C 1
ATOM 1736 O O . LYS A 1 229 ? -8.718 4.742 27.917 1.00 91.94 229 LYS A O 1
ATOM 1741 N N . LYS A 1 230 ? -10.560 4.447 29.169 1.00 92.50 230 LYS A N 1
ATOM 1742 C CA . LYS A 1 230 ? -10.439 2.990 29.279 1.00 92.50 230 LYS A CA 1
ATOM 1743 C C . LYS A 1 230 ? -10.444 2.328 27.897 1.00 92.50 230 LYS A C 1
ATOM 1745 O O . LYS A 1 230 ? -9.635 1.442 27.642 1.00 92.50 230 LYS A O 1
ATOM 1750 N N . SER A 1 231 ? -11.329 2.775 27.007 1.00 93.31 231 SER A N 1
ATOM 1751 C CA . SER A 1 231 ? -11.406 2.277 25.630 1.00 93.31 231 SER A CA 1
ATOM 1752 C C . SER A 1 231 ? -10.181 2.695 24.810 1.00 93.31 231 SER A C 1
ATOM 1754 O O . SER A 1 231 ? -9.644 1.872 24.077 1.00 93.31 231 SER A O 1
ATOM 1756 N N . TYR A 1 232 ? -9.688 3.928 24.978 1.00 93.19 232 TYR A N 1
ATOM 1757 C CA . TYR A 1 232 ? -8.456 4.398 24.331 1.00 93.19 232 TYR A CA 1
ATOM 1758 C C . TYR A 1 232 ? -7.226 3.567 24.729 1.00 93.19 232 TYR A C 1
ATOM 1760 O O . TYR A 1 232 ? -6.479 3.117 23.857 1.00 93.19 232 TYR A O 1
ATOM 1768 N N . ASP A 1 233 ? -7.030 3.336 26.031 1.00 92.31 233 ASP A N 1
ATOM 1769 C CA . ASP A 1 233 ? -5.900 2.557 26.552 1.00 92.31 233 ASP A CA 1
ATOM 1770 C C . ASP A 1 233 ? -5.967 1.107 26.047 1.00 92.31 233 ASP A C 1
ATOM 1772 O O . ASP A 1 233 ? -4.948 0.517 25.687 1.00 92.31 233 ASP A O 1
ATOM 1776 N N . SER A 1 234 ? -7.177 0.547 25.961 1.00 93.50 234 SER A N 1
ATOM 1777 C CA . SER A 1 234 ? -7.417 -0.803 25.450 1.00 93.50 234 SER A CA 1
ATOM 1778 C C . SER A 1 234 ? -7.097 -0.935 23.960 1.00 93.50 234 SER A C 1
ATOM 1780 O O . SER A 1 234 ? -6.409 -1.877 23.577 1.00 93.50 234 SER A O 1
ATOM 1782 N N . ILE A 1 235 ? -7.556 0.010 23.129 1.00 94.19 235 ILE A N 1
ATOM 1783 C CA . ILE A 1 235 ? -7.260 0.019 21.688 1.00 94.19 235 ILE A CA 1
ATOM 1784 C C . ILE A 1 235 ? -5.761 0.221 21.467 1.00 94.19 235 ILE A C 1
ATOM 1786 O O . ILE A 1 235 ? -5.153 -0.528 20.712 1.00 94.19 235 ILE A O 1
ATOM 1790 N N . SER A 1 236 ? -5.142 1.175 22.169 1.00 92.88 236 SER A N 1
ATOM 1791 C CA . SER A 1 236 ? -3.695 1.411 22.076 1.00 92.88 236 SER A CA 1
ATOM 1792 C C . SER A 1 236 ? -2.901 0.150 22.421 1.00 92.88 236 SER A C 1
ATOM 1794 O O . SER A 1 236 ? -2.004 -0.225 21.678 1.00 92.88 236 SER A O 1
ATOM 1796 N N . SER A 1 237 ? -3.278 -0.542 23.502 1.00 93.50 237 SER A N 1
ATOM 1797 C CA . SER A 1 237 ? -2.624 -1.786 23.930 1.00 93.50 237 SER A CA 1
ATOM 1798 C C . SER A 1 237 ? -2.822 -2.923 22.923 1.00 93.50 237 SER A C 1
ATOM 1800 O O . SER A 1 237 ? -1.915 -3.724 22.699 1.00 93.50 237 SER A O 1
ATOM 1802 N N . PHE A 1 238 ? -4.003 -3.005 22.300 1.00 93.50 238 PHE A N 1
ATOM 1803 C CA . PHE A 1 238 ? -4.255 -3.943 21.209 1.00 93.50 238 PHE A CA 1
ATOM 1804 C C . PHE A 1 238 ? -3.344 -3.647 20.013 1.00 93.50 238 PHE A C 1
ATOM 1806 O O . PHE A 1 238 ? -2.687 -4.561 19.523 1.00 93.50 238 PHE A O 1
ATOM 1813 N N . LEU A 1 239 ? -3.259 -2.386 19.580 1.00 93.81 239 LEU A N 1
ATOM 1814 C CA . LEU A 1 239 ? -2.408 -1.972 18.462 1.00 93.81 239 LEU A CA 1
ATOM 1815 C C . LEU A 1 239 ? -0.921 -2.194 18.765 1.00 93.81 239 LEU A C 1
ATOM 1817 O O . LEU A 1 239 ? -0.218 -2.714 17.905 1.00 93.81 239 LEU A O 1
ATOM 1821 N N . ASP A 1 240 ? -0.466 -1.915 19.991 1.00 93.00 240 ASP A N 1
ATOM 1822 C CA . ASP A 1 240 ? 0.908 -2.195 20.430 1.00 93.00 240 ASP A CA 1
ATOM 1823 C C . ASP A 1 240 ? 1.242 -3.695 20.336 1.00 93.00 240 ASP A C 1
ATOM 1825 O O . ASP A 1 240 ? 2.333 -4.077 19.916 1.00 93.00 240 ASP A O 1
ATOM 1829 N N . LYS A 1 241 ? 0.292 -4.569 20.692 1.00 92.31 241 LYS A N 1
ATOM 1830 C CA . LYS A 1 241 ? 0.455 -6.028 20.594 1.00 92.31 241 LYS A CA 1
ATOM 1831 C C . LYS A 1 241 ? 0.484 -6.522 19.146 1.00 92.31 241 LYS A C 1
ATOM 1833 O O . LYS A 1 241 ? 1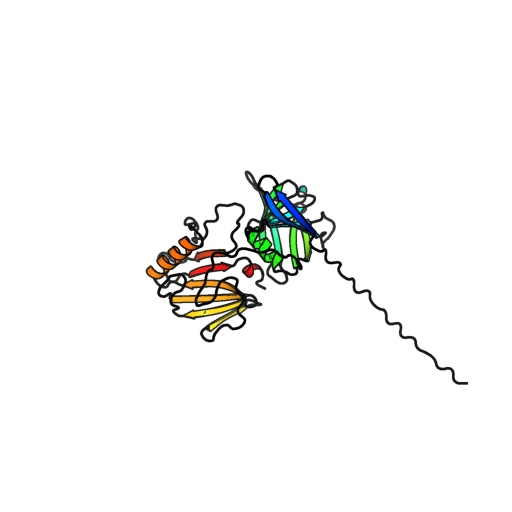.138 -7.516 18.845 1.00 92.31 241 LYS A O 1
ATOM 1838 N N . VAL A 1 242 ? -0.303 -5.885 18.289 1.00 91.00 242 VAL A N 1
ATOM 1839 C CA . VAL A 1 242 ? -0.626 -6.355 16.940 1.00 91.00 242 VAL A CA 1
ATOM 1840 C C . VAL A 1 242 ? 0.386 -5.830 15.928 1.00 91.00 242 VAL A C 1
ATOM 1842 O O . VAL A 1 242 ? 0.959 -6.614 15.179 1.00 91.00 242 VAL A O 1
ATOM 1845 N N . PHE A 1 243 ? 0.646 -4.527 15.942 1.00 90.19 243 PHE A N 1
ATOM 1846 C CA . PHE A 1 243 ? 1.580 -3.868 15.036 1.00 90.19 243 PHE A CA 1
ATOM 1847 C C . PHE A 1 243 ? 2.984 -3.708 15.629 1.00 90.19 243 PHE A C 1
ATOM 1849 O O . PHE A 1 243 ? 3.935 -3.537 14.877 1.00 90.19 243 PHE A O 1
ATOM 1856 N N . GLY A 1 244 ? 3.141 -3.786 16.950 1.00 90.75 244 GLY A N 1
ATOM 1857 C CA . GLY A 1 244 ? 4.382 -3.421 17.633 1.00 90.75 244 GLY A CA 1
ATOM 1858 C C . GLY A 1 244 ? 4.322 -2.001 18.191 1.00 90.75 244 GLY A C 1
ATOM 1859 O O . GLY A 1 244 ? 3.268 -1.369 18.210 1.00 90.75 244 GLY A O 1
ATOM 1860 N N . SER A 1 245 ? 5.453 -1.496 18.684 1.00 90.81 245 SER A N 1
ATOM 1861 C CA . SER A 1 245 ? 5.498 -0.199 19.362 1.00 90.81 245 SER A CA 1
ATOM 1862 C C . SER A 1 245 ? 5.082 0.949 18.442 1.00 90.81 245 SER A C 1
ATOM 1864 O O . SER A 1 245 ? 5.378 0.955 17.248 1.00 90.81 245 SER A O 1
ATOM 1866 N N . ARG A 1 246 ? 4.408 1.945 19.019 1.00 91.94 246 ARG A N 1
ATOM 1867 C CA . ARG A 1 246 ? 4.051 3.180 18.315 1.00 91.94 246 ARG A CA 1
ATOM 1868 C C . ARG A 1 246 ? 5.168 4.209 18.305 1.00 91.94 246 ARG A C 1
ATOM 1870 O O . ARG A 1 246 ? 5.910 4.335 19.284 1.00 91.94 246 ARG A O 1
ATOM 1877 N N . ASP A 1 247 ? 5.188 5.022 17.259 1.00 88.81 247 ASP A N 1
ATOM 1878 C CA . ASP A 1 247 ? 5.878 6.304 17.287 1.00 88.81 247 ASP A CA 1
ATOM 1879 C C . ASP A 1 247 ? 5.057 7.300 18.119 1.00 88.81 247 ASP A C 1
ATOM 1881 O O . ASP A 1 247 ? 3.894 7.567 17.814 1.00 88.81 247 ASP A O 1
ATOM 1885 N N . LYS A 1 248 ? 5.635 7.786 19.221 1.00 85.06 248 LYS A N 1
ATOM 1886 C CA . LYS A 1 248 ? 4.984 8.713 20.162 1.00 85.06 248 LYS A CA 1
ATOM 1887 C C . LYS A 1 248 ? 5.383 10.165 19.921 1.00 85.06 248 LYS A C 1
ATOM 1889 O O . LYS A 1 248 ? 4.744 11.043 20.495 1.00 85.06 248 LYS A O 1
ATOM 1894 N N . ASP A 1 249 ? 6.422 10.391 19.122 1.00 83.38 249 ASP A N 1
ATOM 1895 C CA . ASP A 1 249 ? 7.030 11.706 18.931 1.00 83.38 249 ASP A CA 1
ATOM 1896 C C . ASP A 1 249 ? 6.347 12.472 17.786 1.00 83.38 249 ASP A C 1
ATOM 1898 O O . ASP A 1 249 ? 6.456 13.695 17.682 1.00 83.38 249 ASP A O 1
ATOM 1902 N N . LEU A 1 250 ? 5.577 11.764 16.954 1.00 82.06 250 LEU A N 1
ATOM 1903 C CA . LEU A 1 250 ? 4.705 12.353 15.945 1.00 82.06 250 LEU A CA 1
ATOM 1904 C C . LEU A 1 250 ? 3.501 13.067 16.573 1.00 82.06 250 LEU A C 1
ATOM 1906 O O . LEU A 1 250 ? 2.936 12.625 17.573 1.00 82.06 250 LEU A O 1
ATOM 1910 N N . ILE A 1 251 ? 3.044 14.133 15.901 1.00 83.81 251 ILE A N 1
ATOM 1911 C CA . ILE A 1 251 ? 1.812 14.871 16.247 1.00 83.81 251 ILE A CA 1
ATOM 1912 C C . ILE A 1 251 ? 0.622 13.910 16.390 1.00 83.81 251 ILE A C 1
ATOM 1914 O O . ILE A 1 251 ? -0.194 14.051 17.300 1.00 83.81 251 ILE A O 1
ATOM 1918 N N . TYR A 1 252 ? 0.561 12.910 15.510 1.00 87.56 252 TYR A N 1
ATOM 1919 C CA . TYR A 1 252 ? -0.394 11.813 15.568 1.00 87.56 252 TYR A CA 1
ATOM 1920 C C . TYR A 1 252 ? 0.375 10.513 15.801 1.00 87.56 252 TYR A C 1
ATOM 1922 O O . TYR A 1 252 ? 1.098 10.083 14.897 1.00 87.56 252 TYR A O 1
ATOM 1930 N N . PRO A 1 253 ? 0.248 9.885 16.986 1.00 88.94 253 PRO A N 1
ATOM 1931 C CA . PRO A 1 253 ? 0.916 8.623 17.255 1.00 88.94 253 PRO A CA 1
ATOM 1932 C C . PRO A 1 253 ? 0.542 7.572 16.214 1.00 88.94 253 PRO A C 1
ATOM 1934 O O . PRO A 1 253 ? -0.643 7.440 15.893 1.00 88.94 253 PRO A O 1
ATOM 1937 N N . ARG A 1 254 ? 1.533 6.822 15.720 1.00 91.62 254 ARG A N 1
ATOM 1938 C CA . ARG A 1 254 ? 1.376 5.884 14.598 1.00 91.62 254 ARG A CA 1
ATOM 1939 C C . ARG A 1 254 ? 1.920 4.494 14.918 1.00 91.62 254 ARG A C 1
ATOM 1941 O O . ARG A 1 254 ? 2.935 4.363 15.595 1.00 91.62 254 ARG A O 1
ATOM 1948 N N . TRP A 1 255 ? 1.247 3.476 14.392 1.00 92.12 255 TRP A N 1
ATOM 1949 C CA . TRP A 1 255 ? 1.589 2.061 14.468 1.00 92.12 255 TRP A CA 1
ATOM 1950 C C . TRP A 1 255 ? 1.749 1.453 13.065 1.00 92.12 255 TRP A C 1
ATOM 1952 O O . TRP A 1 255 ? 0.911 1.725 12.201 1.00 92.12 255 TRP A O 1
ATOM 1962 N N . PRO A 1 256 ? 2.735 0.564 12.859 1.00 89.62 256 PRO A N 1
ATOM 1963 C CA . PRO A 1 256 ? 3.925 0.425 13.700 1.00 89.62 256 PRO A CA 1
ATOM 1964 C C . PRO A 1 256 ? 4.761 1.711 13.685 1.00 89.62 256 PRO A C 1
ATOM 1966 O O . PRO A 1 256 ? 4.543 2.599 12.858 1.00 89.62 256 PRO A O 1
ATOM 1969 N N . LYS A 1 257 ? 5.731 1.810 14.595 1.00 87.44 257 LYS A N 1
ATOM 1970 C CA . LYS A 1 257 ? 6.826 2.767 14.458 1.00 87.44 257 LYS A CA 1
ATOM 1971 C C . LYS A 1 257 ? 7.549 2.486 13.137 1.00 87.44 257 LYS A C 1
ATOM 1973 O O . LYS A 1 257 ? 8.005 1.368 12.917 1.00 87.44 257 LYS A O 1
ATOM 1978 N N . ASP A 1 258 ? 7.624 3.492 12.275 1.00 76.81 258 ASP A N 1
ATOM 1979 C CA . ASP A 1 258 ? 8.278 3.403 10.968 1.00 76.81 258 ASP A CA 1
ATOM 1980 C C . ASP A 1 258 ? 9.674 4.022 11.088 1.00 76.81 258 ASP A C 1
ATOM 1982 O O . ASP A 1 258 ? 9.856 5.227 10.937 1.00 76.81 258 ASP A O 1
ATOM 1986 N N . ASP A 1 259 ? 10.650 3.211 11.496 1.00 71.12 259 ASP A N 1
ATOM 1987 C CA . ASP A 1 259 ? 12.045 3.630 11.684 1.00 71.12 259 ASP A CA 1
ATOM 1988 C C . ASP A 1 259 ? 12.939 3.310 10.476 1.00 71.12 259 ASP A C 1
ATOM 1990 O O . ASP A 1 259 ? 14.081 3.774 10.392 1.00 71.12 259 ASP A O 1
ATOM 1994 N N . ALA A 1 260 ? 12.417 2.546 9.517 1.00 76.62 260 ALA A N 1
ATOM 1995 C CA . ALA A 1 260 ? 13.107 2.188 8.295 1.00 76.62 260 ALA A CA 1
ATOM 1996 C C . ALA A 1 260 ? 12.872 3.232 7.195 1.00 76.62 260 ALA A C 1
ATOM 1998 O O . ALA A 1 260 ? 11.780 3.765 7.030 1.00 76.62 260 ALA A O 1
ATOM 1999 N N . ARG A 1 261 ? 13.893 3.465 6.359 1.00 80.56 261 ARG A N 1
ATOM 2000 C CA . ARG A 1 261 ? 13.725 4.255 5.122 1.00 80.56 261 ARG A CA 1
ATOM 2001 C C . ARG A 1 261 ? 12.740 3.579 4.160 1.00 80.56 261 ARG A C 1
ATOM 2003 O O . ARG A 1 261 ? 12.008 4.254 3.454 1.00 80.56 261 ARG A O 1
ATOM 2010 N N . VAL A 1 262 ? 12.733 2.245 4.130 1.00 83.44 262 VAL A N 1
ATOM 2011 C CA . VAL A 1 262 ? 11.836 1.440 3.294 1.00 83.44 262 VAL A CA 1
ATOM 2012 C C . VAL A 1 262 ? 10.920 0.629 4.197 1.00 83.44 262 VAL A C 1
ATOM 2014 O O . VAL A 1 262 ? 11.372 -0.272 4.904 1.00 83.44 262 VAL A O 1
ATOM 2017 N N . SER A 1 263 ? 9.630 0.937 4.139 1.00 85.69 263 SER A N 1
ATOM 2018 C CA . SER A 1 263 ? 8.589 0.249 4.881 1.00 85.69 263 SER A CA 1
ATOM 2019 C C . SER A 1 263 ? 8.218 -1.071 4.207 1.00 85.69 263 SER A C 1
ATOM 2021 O O . SER A 1 263 ? 7.992 -1.151 2.994 1.00 85.69 263 SER A O 1
ATOM 2023 N N . LEU A 1 264 ? 8.13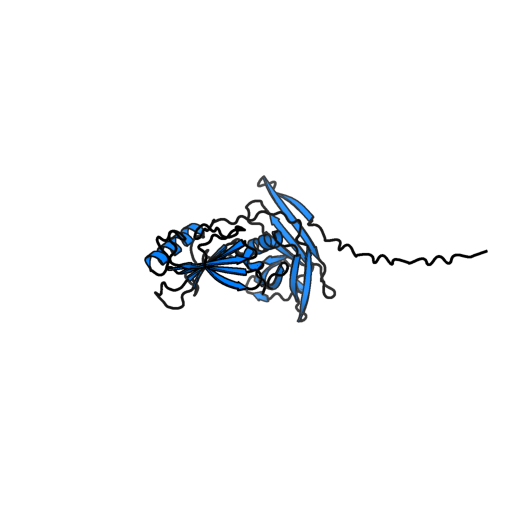5 -2.122 5.021 1.00 87.44 264 LEU A N 1
ATOM 2024 C CA . LEU A 1 264 ? 7.664 -3.452 4.616 1.00 87.44 264 LEU A CA 1
ATOM 2025 C C . LEU A 1 264 ? 6.208 -3.702 5.028 1.00 87.44 264 LEU A C 1
ATOM 2027 O O . LEU A 1 264 ? 5.687 -4.803 4.871 1.00 87.44 264 LEU A O 1
ATOM 2031 N N . VAL A 1 265 ? 5.565 -2.690 5.600 1.00 86.88 265 VAL A N 1
ATOM 2032 C CA . VAL A 1 265 ? 4.278 -2.812 6.269 1.00 86.88 265 VAL A CA 1
ATOM 2033 C C . VAL A 1 265 ? 3.159 -2.434 5.302 1.00 86.88 265 VAL A C 1
ATOM 2035 O O . VAL A 1 265 ? 3.259 -1.454 4.574 1.00 86.88 265 VAL A O 1
ATOM 2038 N N . THR A 1 266 ? 2.071 -3.201 5.314 1.00 89.81 266 THR A N 1
ATOM 2039 C CA . THR A 1 266 ? 0.898 -2.994 4.440 1.00 89.81 266 THR A CA 1
ATOM 2040 C C . THR A 1 266 ? -0.320 -2.462 5.192 1.00 89.81 266 THR A C 1
ATOM 2042 O O . THR A 1 266 ? -1.349 -2.161 4.590 1.00 89.81 266 THR A O 1
ATOM 2045 N N . ARG A 1 267 ? -0.219 -2.350 6.521 1.00 91.81 267 ARG A N 1
ATOM 2046 C CA . ARG A 1 267 ? -1.287 -1.909 7.418 1.00 91.81 267 ARG A CA 1
ATOM 2047 C C . ARG A 1 267 ? -0.752 -0.970 8.471 1.00 91.81 267 ARG A C 1
ATOM 2049 O O . ARG A 1 267 ? 0.276 -1.248 9.077 1.00 91.81 267 ARG A O 1
ATOM 2056 N N . ASN A 1 268 ? -1.474 0.102 8.739 1.00 91.75 268 ASN A N 1
ATOM 2057 C CA . ASN A 1 268 ? -1.089 1.017 9.798 1.00 91.75 268 ASN A CA 1
ATOM 2058 C C . ASN A 1 268 ? -2.289 1.440 10.632 1.00 91.75 268 ASN A C 1
ATOM 2060 O O . ASN A 1 268 ? -3.445 1.221 10.266 1.00 91.75 268 ASN A O 1
ATOM 2064 N N . ALA A 1 269 ? -1.983 2.033 11.778 1.00 93.88 269 ALA A N 1
ATOM 2065 C CA . ALA A 1 269 ? -2.954 2.757 12.566 1.00 93.88 269 ALA A CA 1
ATOM 2066 C C . ALA A 1 269 ? -2.372 4.087 13.033 1.00 93.88 269 ALA A C 1
ATOM 2068 O O . ALA A 1 269 ? -1.174 4.179 13.283 1.00 93.88 269 ALA A O 1
ATOM 2069 N N . SER A 1 270 ? -3.218 5.093 13.212 1.00 94.00 270 SER A N 1
ATOM 2070 C CA . SER A 1 270 ? -2.839 6.393 13.767 1.00 94.00 270 SER A CA 1
ATOM 2071 C C . SER A 1 270 ? -3.938 6.926 14.674 1.00 94.00 270 SER A C 1
ATOM 2073 O O . SER A 1 270 ? -5.117 6.711 14.401 1.00 94.00 270 SER A O 1
ATOM 2075 N N . TYR A 1 271 ? -3.577 7.644 15.737 1.00 93.06 271 TYR A N 1
ATOM 2076 C CA . TYR A 1 271 ? -4.546 8.343 16.587 1.00 93.06 271 TYR A CA 1
ATOM 2077 C C . TYR A 1 271 ? -4.537 9.847 16.304 1.00 93.06 271 TYR A C 1
ATOM 2079 O O . TYR A 1 271 ? -3.537 10.524 16.549 1.00 93.06 271 TYR A O 1
ATOM 2087 N N . PHE A 1 272 ? -5.658 10.371 15.810 1.00 90.50 272 PHE A N 1
ATOM 2088 C CA . PHE A 1 272 ? -5.797 11.773 15.421 1.00 90.50 272 PHE A CA 1
ATOM 2089 C C . PHE A 1 272 ? -6.376 12.590 16.564 1.00 90.50 272 PHE A C 1
ATOM 2091 O O . PHE A 1 272 ? -7.592 12.658 16.701 1.00 90.50 272 PHE A O 1
ATOM 2098 N N . THR A 1 273 ? -5.518 13.204 17.384 1.00 82.19 273 THR A N 1
ATOM 2099 C CA . THR A 1 273 ? -5.979 14.053 18.488 1.00 82.19 273 THR A CA 1
ATOM 2100 C C . THR A 1 273 ? -6.000 15.530 18.121 1.00 82.19 273 THR A C 1
ATOM 2102 O O . THR A 1 273 ? -4.971 16.107 17.775 1.00 82.19 273 THR A O 1
ATOM 2105 N N . PHE A 1 274 ? -7.175 16.152 18.220 1.00 78.00 274 PHE A N 1
ATOM 2106 C CA . PHE A 1 274 ? -7.339 17.595 18.016 1.00 78.00 274 PHE A CA 1
ATOM 2107 C C . PHE A 1 274 ? -7.393 18.351 19.345 1.00 78.00 274 PHE A C 1
ATOM 2109 O O . PHE A 1 274 ? -7.055 19.533 19.412 1.00 78.00 274 PHE A O 1
ATOM 2116 N N . VAL A 1 275 ? -7.782 17.664 20.424 1.00 75.44 275 VAL A N 1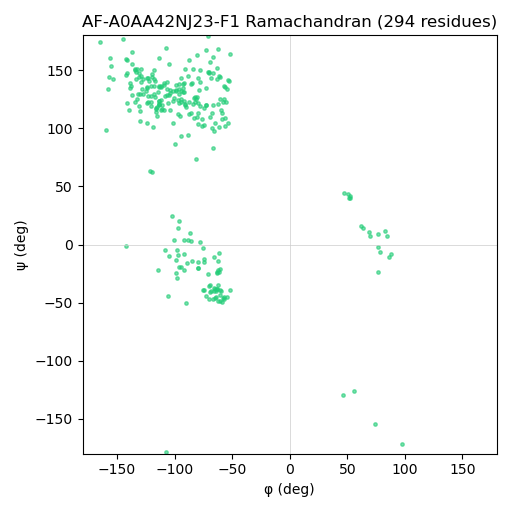
ATOM 2117 C CA . VAL A 1 275 ? -7.869 18.228 21.773 1.00 75.44 275 VAL A CA 1
ATOM 2118 C C . VAL A 1 275 ? -7.234 17.260 22.768 1.00 75.44 275 VAL A C 1
ATOM 2120 O O . VAL A 1 275 ? -7.664 16.114 22.908 1.00 75.44 275 VAL A O 1
ATOM 2123 N N . LYS A 1 276 ? -6.224 17.732 23.515 1.00 69.06 276 LYS A N 1
ATOM 2124 C CA . LYS A 1 276 ? -5.562 16.922 24.551 1.00 69.06 276 LYS A CA 1
ATOM 2125 C C . LYS A 1 276 ? -6.593 16.383 25.545 1.00 69.06 276 LYS A C 1
ATOM 2127 O O . LYS A 1 276 ? -7.415 17.134 26.059 1.00 69.06 276 LYS A O 1
ATOM 2132 N N . ASN A 1 277 ? -6.489 15.092 25.857 1.00 67.62 277 ASN A N 1
ATOM 2133 C CA . ASN A 1 277 ? -7.377 14.369 26.774 1.00 67.62 277 ASN A CA 1
ATOM 2134 C C . ASN A 1 277 ? -8.847 14.273 26.321 1.00 67.62 277 ASN A C 1
ATOM 2136 O O . ASN A 1 277 ? -9.698 13.885 27.123 1.00 67.62 277 ASN A O 1
ATOM 2140 N N . SER A 1 278 ? -9.152 14.574 25.055 1.00 75.69 278 SER A N 1
ATOM 2141 C CA . SER A 1 278 ? -10.425 14.194 24.452 1.00 75.69 278 SER A CA 1
ATOM 2142 C C . SER A 1 278 ? -10.332 12.735 23.991 1.00 75.69 278 SER A C 1
ATOM 2144 O O . SER A 1 278 ? -9.402 12.340 23.289 1.00 75.69 278 SER A O 1
ATOM 2146 N N . TYR A 1 279 ? -11.281 11.906 24.426 1.00 87.62 279 TYR A N 1
ATOM 2147 C CA . TYR A 1 279 ? -11.444 10.528 23.934 1.00 87.62 279 TYR A CA 1
ATOM 2148 C C . TYR A 1 279 ? -12.515 10.455 22.837 1.00 87.62 279 TYR A C 1
ATOM 2150 O O . TYR A 1 279 ? -13.023 9.380 22.525 1.00 87.62 279 TYR A O 1
ATOM 2158 N N . THR A 1 280 ? -12.894 11.616 22.302 1.00 87.44 280 THR A N 1
ATOM 2159 C CA . THR A 1 280 ? -13.832 11.805 21.189 1.00 87.44 280 THR A CA 1
ATOM 2160 C C . THR A 1 280 ? -13.130 11.848 19.837 1.00 87.44 280 THR A C 1
ATOM 2162 O O . THR A 1 280 ? -13.785 11.848 18.804 1.00 87.44 280 THR A O 1
ATOM 2165 N N . ASP A 1 281 ? -11.805 11.877 19.858 1.00 91.56 281 ASP A N 1
ATOM 2166 C CA . ASP A 1 281 ? -10.926 11.717 18.710 1.00 91.56 281 ASP A CA 1
ATOM 2167 C C . ASP A 1 281 ? -10.900 10.248 18.235 1.00 91.56 281 ASP A C 1
ATOM 2169 O O . ASP A 1 281 ? -11.374 9.346 18.936 1.00 91.56 281 ASP A O 1
ATOM 2173 N N . PHE A 1 282 ? -10.354 9.981 17.045 1.00 93.12 282 PHE A N 1
ATOM 2174 C CA . PHE A 1 282 ? -10.441 8.659 16.414 1.00 93.12 282 PHE A CA 1
ATOM 2175 C C . PHE A 1 282 ? -9.082 8.002 16.158 1.00 93.12 282 PHE A C 1
ATOM 2177 O O . PHE A 1 282 ? -8.083 8.644 15.827 1.00 93.12 282 PHE A O 1
ATOM 2184 N N . PHE A 1 283 ? -9.077 6.674 16.264 1.00 95.06 283 PHE A N 1
ATOM 2185 C CA . PHE A 1 283 ? -8.071 5.830 15.635 1.00 95.06 283 PHE A CA 1
ATOM 2186 C C . PHE A 1 283 ? -8.451 5.624 14.172 1.00 95.06 283 PHE A C 1
ATOM 2188 O O . PHE A 1 283 ? -9.546 5.146 13.896 1.00 95.06 283 PHE A O 1
ATOM 2195 N N . MET A 1 284 ? -7.555 5.939 13.246 1.00 96.12 284 MET A N 1
ATOM 2196 C CA . MET A 1 284 ? -7.644 5.490 11.860 1.00 96.12 284 MET A CA 1
ATOM 2197 C C . MET A 1 284 ? -6.824 4.218 11.718 1.00 96.12 284 MET A C 1
ATOM 2199 O O . MET A 1 284 ? -5.689 4.189 12.179 1.00 96.12 284 MET A O 1
ATOM 2203 N N . ILE A 1 285 ? -7.379 3.182 11.101 1.00 95.25 285 ILE A N 1
ATOM 2204 C CA . ILE A 1 285 ? -6.692 1.910 10.856 1.00 95.25 285 ILE A CA 1
ATOM 2205 C C . ILE A 1 285 ? -6.938 1.540 9.404 1.00 95.25 285 ILE A C 1
ATOM 2207 O O . ILE A 1 285 ? -8.097 1.486 8.997 1.00 95.25 285 ILE A O 1
ATOM 2211 N N . SER A 1 286 ? -5.886 1.293 8.633 1.00 94.56 286 SER A N 1
ATOM 2212 C CA . SER A 1 286 ? -5.986 1.110 7.184 1.00 94.56 286 SER A CA 1
ATOM 2213 C C . SER A 1 286 ? -5.207 -0.099 6.671 1.00 94.56 286 SER A C 1
ATOM 2215 O O . SER A 1 286 ? -4.168 -0.478 7.211 1.00 94.56 286 SER A O 1
ATOM 2217 N N . ASP A 1 287 ? -5.730 -0.694 5.598 1.00 93.94 287 ASP A N 1
ATOM 2218 C CA . ASP A 1 287 ? -5.004 -1.544 4.658 1.00 93.94 287 ASP A CA 1
ATOM 2219 C C . ASP A 1 287 ? -4.570 -0.667 3.476 1.00 93.94 287 ASP A C 1
ATOM 2221 O O . ASP A 1 287 ? -5.385 -0.155 2.702 1.00 93.94 287 ASP A O 1
ATOM 2225 N N . GLU A 1 288 ? -3.267 -0.433 3.383 1.00 91.62 288 GLU A N 1
ATOM 2226 C CA . GLU A 1 288 ? -2.703 0.538 2.455 1.00 91.62 288 GLU A CA 1
ATOM 2227 C C . GLU A 1 288 ? -2.595 0.017 1.023 1.00 91.62 288 GLU A C 1
ATOM 2229 O O . GLU A 1 288 ? -2.422 0.814 0.108 1.00 91.62 288 GLU A O 1
ATOM 2234 N N . ILE A 1 289 ? -2.713 -1.298 0.807 1.00 93.19 289 ILE A N 1
ATOM 2235 C CA . ILE A 1 289 ? -2.791 -1.853 -0.549 1.00 93.19 289 ILE A CA 1
ATOM 2236 C C . ILE A 1 289 ? -4.134 -1.465 -1.164 1.00 93.19 289 ILE A C 1
ATOM 2238 O O . ILE A 1 289 ? -4.198 -0.996 -2.298 1.00 93.19 289 ILE A O 1
ATOM 2242 N N . GLU A 1 290 ? -5.216 -1.643 -0.407 1.00 92.06 290 GLU A N 1
ATOM 2243 C CA . GLU A 1 290 ? -6.570 -1.362 -0.886 1.00 92.06 290 GLU A CA 1
ATOM 2244 C C . GLU A 1 290 ? -6.820 0.138 -1.072 1.00 92.06 290 GLU A C 1
ATOM 2246 O O . GLU A 1 290 ? -7.479 0.548 -2.027 1.00 92.06 290 GLU A O 1
ATOM 2251 N N . SER A 1 291 ? -6.235 0.983 -0.217 1.00 88.44 291 SER A N 1
ATOM 2252 C CA . SER A 1 291 ? -6.401 2.443 -0.291 1.00 88.44 291 SER A CA 1
ATOM 2253 C C . SER A 1 291 ? -5.874 3.070 -1.598 1.00 88.44 291 SER A C 1
ATOM 2255 O O . SER A 1 291 ? -6.207 4.220 -1.912 1.00 88.44 291 SER A O 1
ATOM 2257 N N . LYS A 1 292 ? -5.081 2.324 -2.382 1.00 90.25 292 LYS A N 1
ATOM 2258 C CA . LYS A 1 292 ? -4.555 2.725 -3.700 1.00 90.25 292 LYS A CA 1
ATOM 2259 C C . LYS A 1 292 ? -5.612 2.764 -4.792 1.00 90.25 292 LYS A C 1
ATOM 2261 O O . LYS A 1 292 ? -5.458 3.512 -5.750 1.00 90.25 292 LYS A O 1
ATOM 2266 N N . PHE A 1 293 ? -6.679 1.987 -4.636 1.00 91.44 293 PHE A N 1
ATOM 2267 C CA . PHE A 1 293 ? -7.724 1.836 -5.646 1.00 91.44 293 PHE A CA 1
ATOM 2268 C C . PHE A 1 293 ? -8.876 2.826 -5.472 1.00 91.44 293 PHE A C 1
ATOM 2270 O O . PHE A 1 293 ? -9.848 2.760 -6.213 1.00 91.44 293 PHE A O 1
ATOM 2277 N N . LEU A 1 294 ? -8.782 3.749 -4.511 1.00 87.50 294 LEU A N 1
ATOM 2278 C CA . LEU A 1 294 ? -9.778 4.803 -4.335 1.00 87.50 294 LEU A CA 1
ATOM 2279 C C . LEU A 1 294 ? -9.824 5.692 -5.580 1.00 87.50 294 LEU A C 1
ATOM 2281 O O . LEU A 1 294 ? -8.815 6.311 -5.923 1.00 87.50 294 LEU A O 1
ATOM 2285 N N . SER A 1 295 ? -10.988 5.771 -6.220 1.00 82.31 295 SER A N 1
ATOM 2286 C CA . SER A 1 295 ? -11.255 6.727 -7.298 1.00 82.31 295 SER A CA 1
ATOM 2287 C C . SER A 1 295 ? -11.566 8.116 -6.725 1.00 82.31 295 SER A C 1
ATOM 2289 O O . SER A 1 295 ? -12.224 8.221 -5.683 1.00 82.31 295 SER A O 1
ATOM 2291 N N . GLU A 1 296 ? -11.116 9.176 -7.400 1.00 65.12 296 GLU A N 1
ATOM 2292 C CA . GLU A 1 296 ? -11.443 10.564 -7.029 1.00 65.12 296 GLU A CA 1
ATOM 2293 C C . GLU A 1 296 ? -12.890 10.968 -7.316 1.00 65.12 296 GLU A C 1
ATOM 2295 O O . GLU A 1 296 ? -13.513 10.426 -8.253 1.00 65.12 296 GLU A O 1
#

Foldseek 3Di:
DDDDDDDDDDDPPDPPPPPPAFDWDWDWDAPPVVRFIKIKTKDKWAFPDDHAWIKMWIWIGSPPQLIFIKIFTPACPFFPWDDDDPWTWFFKWKAFDQFDIDTFIWTDPDRTMTGTLAGSLVNLLLLVGQKMWIWTHTPVRDIGITIHGSPPDDHGHDQFPWADAPNATAQDADPDDDPQWAWDDDDDQKTKTKHAFDAPHLQHGTAGIKIWMAGVRGTFKMKTQRQDPRSVVSNQVSLCVGQNPWDPVDPWIKGPPDPDSHDSHQKMKTWDDPDPPGSRTIIMIGRSSRNSRHHD

Nearest PDB structures (foldseek):
  2tbv-assembly1_C  TM=1.737E-01  e=3.460E+00  Tomato bushy stunt virus

Secondary structure (DSSP, 8-state):
-PPP------------------PPEEEEEEETTTTEEEEEEEEEE-BSSSS---EEEEEEE-SSS--EEEEEES-GGGB-PEEETTEEEEEEEEEETTS--EEEEEEEEETTEEEETTHHHHHHHHHH-SEEEEEEEBTTS-EEEEEEE-TT-------PSP-EETTEETT-B-S---TTPEEEEEETTEEEEEEES-BSGGG-SB-SEEEEEEETTEEEEEEEE--SHHHHHHHHHHHHHHH-PPB-SSSS-EES---SSS---SEEEEEE-SSTT-SSSEEEEEETTGGGG---

Solvent-accessible surface area (backbone atoms only — not comparable to full-atom values): 15982 Å² total; per-residue (Å²): 138,87,82,82,84,81,82,81,82,82,79,81,77,73,81,76,76,74,77,80,69,64,68,67,45,75,46,80,48,72,42,78,91,78,73,43,65,28,43,37,36,37,40,70,30,55,37,77,54,78,86,65,64,45,42,30,44,36,37,42,35,68,81,81,24,63,27,36,31,34,40,38,36,81,56,42,87,54,42,48,53,51,78,51,97,94,46,33,37,28,69,32,37,35,28,41,60,78,21,36,80,42,81,42,54,22,38,50,80,51,76,34,35,31,35,40,35,44,16,24,24,51,33,48,34,45,44,71,27,56,29,38,39,40,38,41,44,28,68,87,78,49,66,44,32,33,62,42,63,31,58,87,48,85,76,64,64,60,68,75,65,87,52,55,49,88,90,46,40,60,71,40,76,47,97,73,77,64,91,81,56,43,82,72,48,75,50,76,53,32,40,30,26,38,35,77,56,45,57,62,42,48,76,12,77,48,30,49,32,35,36,45,30,22,47,81,44,23,30,22,37,36,39,39,22,25,59,34,69,71,23,42,56,30,36,51,53,40,44,36,71,60,56,32,60,58,34,74,87,46,92,46,34,28,29,40,49,81,84,57,82,58,37,72,64,46,57,42,35,35,40,55,68,90,49,91,93,53,33,78,36,34,36,39,37,37,25,55,36,58,61,45,58,43,33,120

Sequence (296 aa):
MRRILAIAIWATILPFSTESFAEWKRAKLNDEVRNVSSDHYSVQASPINGVGPALAINIFDDKSGSPKATLKTFNASILDCKAEVDVSTCNISYKLDEGKVIDEVFYLVSADMLVPSKTVELAGAIAKSKSLYIEIPTKAGGKLQYKFSTSGLTIEVNRYPKVSISGYTLGERYTDLGTDLALTSQKGNSTCYDIKNPSGVLGAAKVSSATLCFVDQVFYMALVQPGTKKSYDSISSFLDKVFGSRDKDLIYPRWPKDDARVSLVTRNASYFTFVKNSYTDFFMISDEIESKFLSE